Protein AF-A0A9Q1DW73-F1 (afdb_monomer)

pLDDT: mean 83.06, std 19.75, range [24.89, 97.88]

Structure (mmCIF, N/CA/C/O backbone):
data_AF-A0A9Q1DW73-F1
#
_entry.id   AF-A0A9Q1DW73-F1
#
loop_
_atom_site.group_PDB
_atom_site.id
_atom_site.type_symbol
_atom_site.label_atom_id
_atom_site.label_alt_id
_atom_site.label_comp_id
_atom_site.label_asym_id
_atom_site.label_entity_id
_atom_site.label_seq_id
_atom_site.pdbx_PDB_ins_code
_atom_site.Cartn_x
_atom_site.Cartn_y
_atom_site.Cartn_z
_atom_site.occupancy
_atom_site.B_iso_or_equiv
_atom_site.auth_seq_id
_atom_site.auth_comp_id
_atom_site.auth_asym_id
_atom_site.auth_atom_id
_atom_site.pdbx_PDB_model_num
ATOM 1 N N . MET A 1 1 ? -43.638 -14.373 17.052 1.00 28.94 1 MET A N 1
ATOM 2 C CA . MET A 1 1 ? -42.171 -14.518 17.039 1.00 28.94 1 MET A CA 1
ATOM 3 C C . MET A 1 1 ? -41.721 -14.083 15.664 1.00 28.94 1 MET A C 1
ATOM 5 O O . MET A 1 1 ? -42.054 -14.756 14.705 1.00 28.94 1 MET A O 1
ATOM 9 N N . VAL A 1 2 ? -41.139 -12.892 15.562 1.00 24.89 2 VAL A N 1
ATOM 10 C CA . VAL A 1 2 ? -40.553 -12.382 14.318 1.00 24.89 2 VAL A CA 1
ATOM 11 C C . VAL A 1 2 ? -39.052 -12.530 14.516 1.00 24.89 2 VAL A C 1
ATOM 13 O O . VAL A 1 2 ? -38.501 -11.904 15.424 1.00 24.89 2 VAL A O 1
ATOM 16 N N . GLU A 1 3 ? -38.433 -13.436 13.763 1.00 26.84 3 GLU A N 1
ATOM 17 C CA . GLU A 1 3 ? -36.979 -13.561 13.689 1.00 26.84 3 GLU A CA 1
ATOM 18 C C . GLU A 1 3 ? -36.400 -12.224 13.221 1.00 26.84 3 GLU A C 1
ATOM 20 O O . GLU A 1 3 ? -36.803 -11.670 12.199 1.00 26.84 3 GLU A O 1
ATOM 25 N N . LYS A 1 4 ? -35.502 -11.659 14.030 1.00 34.47 4 LYS A N 1
ATOM 26 C CA . LYS A 1 4 ? -34.723 -10.480 13.665 1.00 34.47 4 LYS A CA 1
ATOM 27 C C . LYS A 1 4 ? -33.561 -10.953 12.789 1.00 34.47 4 LYS A C 1
ATOM 29 O O . LYS A 1 4 ? -32.616 -11.534 13.312 1.00 34.47 4 LYS A O 1
ATOM 34 N N . GLU A 1 5 ? -33.645 -10.692 11.490 1.00 39.88 5 GLU A N 1
ATOM 35 C CA . GLU A 1 5 ? -32.512 -10.737 10.553 1.00 39.88 5 GLU A CA 1
ATOM 36 C C . GLU A 1 5 ? -31.318 -9.933 11.122 1.00 39.88 5 GLU A C 1
ATOM 38 O O . GLU A 1 5 ? -31.530 -8.852 11.694 1.00 39.88 5 GLU A O 1
ATOM 43 N N . PRO A 1 6 ? -30.065 -10.416 11.016 1.00 46.81 6 PRO A N 1
ATOM 44 C CA . PRO A 1 6 ? -28.912 -9.703 11.543 1.00 46.81 6 PRO A CA 1
ATOM 45 C C . PRO A 1 6 ? -28.571 -8.534 10.613 1.00 46.81 6 PRO A C 1
ATOM 47 O O . PRO A 1 6 ? -28.039 -8.703 9.521 1.00 46.81 6 PRO A O 1
ATOM 50 N N . TRP A 1 7 ? -28.886 -7.320 11.055 1.00 42.09 7 TRP A N 1
ATOM 51 C CA . TRP A 1 7 ? -28.516 -6.084 10.372 1.00 42.09 7 TRP A CA 1
ATOM 52 C C . TRP A 1 7 ? -26.985 -5.923 10.348 1.00 42.09 7 TRP A C 1
ATOM 54 O O . TRP A 1 7 ? -26.390 -5.470 11.324 1.00 42.09 7 TRP A O 1
ATOM 64 N N . THR A 1 8 ? -26.334 -6.285 9.241 1.00 53.88 8 THR A N 1
ATOM 65 C CA . THR A 1 8 ? -24.942 -5.901 8.953 1.00 53.88 8 THR A CA 1
ATOM 66 C C . THR A 1 8 ? -24.949 -4.683 8.035 1.00 53.88 8 THR A C 1
ATOM 68 O O . THR A 1 8 ? -25.443 -4.746 6.912 1.00 53.88 8 THR A O 1
ATOM 71 N N . ALA A 1 9 ? -24.398 -3.559 8.496 1.00 57.56 9 ALA A N 1
ATOM 72 C CA . ALA A 1 9 ? -24.168 -2.396 7.645 1.00 57.56 9 ALA A CA 1
ATOM 73 C C . ALA A 1 9 ? -22.846 -2.577 6.880 1.00 57.56 9 ALA A C 1
ATOM 75 O O . ALA A 1 9 ? -21.786 -2.655 7.496 1.00 57.56 9 ALA A O 1
ATOM 76 N N . ALA A 1 10 ? -22.899 -2.629 5.547 1.00 53.47 10 ALA A N 1
ATOM 77 C CA . ALA A 1 10 ? -21.711 -2.663 4.695 1.00 53.47 10 ALA A CA 1
ATOM 78 C C . ALA A 1 10 ? -21.410 -1.260 4.141 1.00 53.47 10 ALA A C 1
ATOM 80 O O . ALA A 1 10 ? -22.298 -0.605 3.592 1.00 53.47 10 ALA A O 1
ATOM 81 N N . LYS A 1 11 ? -20.158 -0.798 4.260 1.00 64.94 11 LYS A N 1
ATOM 82 C CA . LYS A 1 11 ? -19.667 0.413 3.584 1.00 64.94 11 LYS A CA 1
ATOM 83 C C . LYS A 1 11 ? -18.416 0.093 2.777 1.00 64.94 11 LYS A C 1
ATOM 85 O O . LYS A 1 11 ? -17.494 -0.535 3.284 1.00 64.94 11 LYS A O 1
ATOM 90 N N . GLN A 1 12 ? -18.392 0.558 1.533 1.00 61.78 12 GLN A N 1
ATOM 91 C CA . GLN A 1 12 ? -17.218 0.491 0.672 1.00 61.78 12 GLN A CA 1
ATOM 92 C C . GLN A 1 12 ? -16.389 1.768 0.845 1.00 61.78 12 GLN A C 1
ATOM 94 O O . GLN A 1 12 ? -16.924 2.869 0.723 1.00 61.78 12 GLN A O 1
ATOM 99 N N . ILE A 1 13 ? -15.093 1.618 1.121 1.00 59.19 13 ILE A N 1
ATOM 100 C CA . ILE A 1 13 ? -14.136 2.727 1.216 1.00 59.19 13 ILE A CA 1
ATOM 101 C C . ILE A 1 13 ? -13.395 2.831 -0.120 1.00 59.19 13 ILE A C 1
ATOM 103 O O . ILE A 1 13 ? -12.907 1.831 -0.644 1.00 59.19 13 ILE A O 1
ATOM 107 N N . GLN A 1 14 ? -13.324 4.039 -0.678 1.00 52.91 14 GLN A N 1
ATOM 108 C CA . GLN A 1 14 ? -12.467 4.355 -1.821 1.00 52.91 14 GLN A CA 1
ATOM 10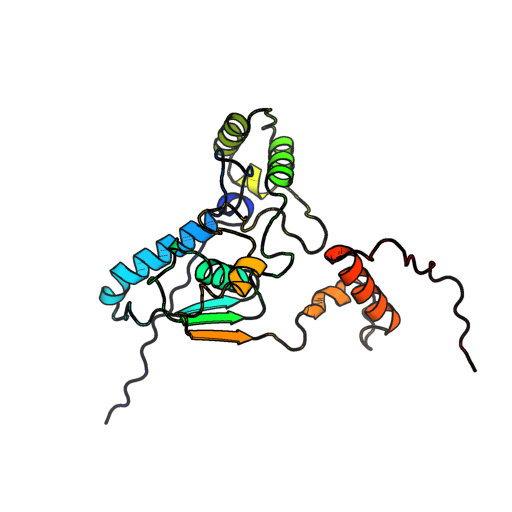9 C C . GLN A 1 14 ? -11.185 5.008 -1.293 1.00 52.91 14 GLN A C 1
ATOM 111 O O . GLN A 1 14 ? -11.270 5.951 -0.512 1.00 52.91 14 GLN A O 1
ATOM 116 N N . ALA A 1 15 ? -10.019 4.510 -1.705 1.00 56.12 15 ALA A N 1
ATOM 117 C CA . ALA A 1 15 ? -8.708 5.067 -1.359 1.00 56.12 15 ALA A CA 1
ATOM 118 C C . ALA A 1 15 ? -8.029 5.663 -2.604 1.00 56.12 15 ALA A C 1
ATOM 120 O O . ALA A 1 15 ? -8.346 5.259 -3.728 1.00 56.12 15 ALA A O 1
ATOM 121 N N . GLY A 1 16 ? -7.093 6.603 -2.415 1.00 52.53 16 GLY A N 1
ATOM 122 C CA . GLY A 1 16 ? -6.316 7.189 -3.512 1.00 52.53 16 GLY A CA 1
ATOM 123 C C . GLY A 1 16 ? -5.649 6.134 -4.411 1.00 52.53 16 GLY A C 1
ATOM 124 O O . GLY A 1 16 ? -5.005 5.202 -3.930 1.00 52.53 16 GLY A O 1
ATOM 125 N N . LEU A 1 17 ? -5.803 6.271 -5.734 1.00 62.41 17 LEU A N 1
ATOM 126 C CA . LEU A 1 17 ? -5.261 5.316 -6.709 1.00 62.41 17 LEU A CA 1
ATOM 127 C C . LEU A 1 17 ? -3.735 5.443 -6.859 1.00 62.41 17 LEU A C 1
ATOM 129 O O . LEU A 1 17 ? -3.207 6.556 -6.886 1.00 62.41 17 LEU A O 1
ATOM 133 N N . GLN A 1 18 ? -3.076 4.284 -7.022 1.00 69.38 18 GLN A N 1
ATOM 134 C CA . GLN A 1 18 ? -1.667 4.043 -7.396 1.00 69.38 18 GLN A CA 1
ATOM 135 C C . GLN A 1 18 ? -0.733 5.244 -7.166 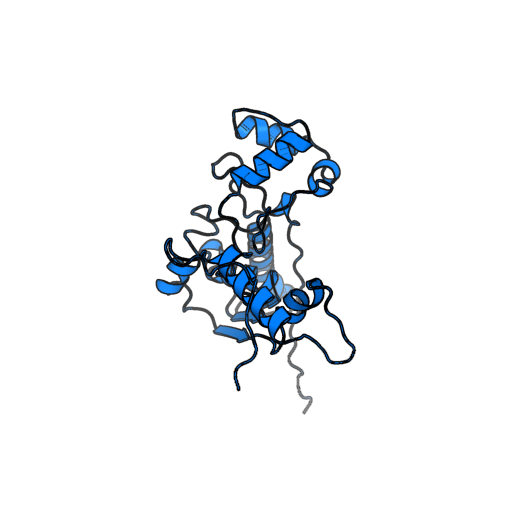1.00 69.38 18 GLN A C 1
ATOM 137 O O . GLN A 1 18 ? -0.223 5.422 -6.065 1.00 69.38 18 GLN A O 1
ATOM 142 N N . THR A 1 19 ? -0.531 6.103 -8.167 1.00 72.19 19 THR A N 1
ATOM 143 C CA . THR A 1 19 ? 0.419 7.221 -8.082 1.00 72.19 19 THR A CA 1
ATOM 144 C C . THR A 1 19 ? 0.061 8.243 -7.001 1.00 72.19 19 THR A C 1
ATOM 146 O O . THR A 1 19 ? 0.928 8.688 -6.265 1.00 72.19 19 THR A O 1
ATOM 149 N N . GLN A 1 20 ? -1.205 8.633 -6.862 1.00 78.31 20 GLN A N 1
ATOM 150 C CA . GLN A 1 20 ? -1.603 9.684 -5.912 1.00 78.31 20 GLN A CA 1
ATOM 151 C C . GLN A 1 20 ? -1.670 9.160 -4.478 1.00 78.31 20 GLN A C 1
ATOM 153 O O . GLN A 1 20 ? -1.324 9.877 -3.544 1.00 78.31 20 GLN A O 1
ATOM 158 N N . GLY A 1 21 ? -2.089 7.903 -4.314 1.00 85.81 21 GLY A N 1
ATOM 159 C CA . GLY A 1 21 ? -2.182 7.260 -3.006 1.00 85.81 21 GLY A CA 1
ATOM 160 C C . GLY A 1 21 ? -0.836 6.798 -2.450 1.00 85.81 21 GLY A C 1
ATOM 161 O O . GLY A 1 21 ? -0.701 6.647 -1.240 1.00 85.81 21 GLY A O 1
ATOM 162 N N . PHE A 1 22 ? 0.164 6.559 -3.303 1.00 94.06 22 PHE A N 1
ATOM 163 C CA . PHE A 1 22 ? 1.355 5.810 -2.891 1.00 94.06 22 PHE A CA 1
ATOM 164 C C . PHE A 1 22 ? 2.687 6.354 -3.419 1.00 94.06 22 PHE A C 1
ATOM 166 O O . PHE A 1 22 ? 3.715 5.692 -3.280 1.00 94.06 22 PHE A O 1
ATOM 173 N N . LEU A 1 23 ? 2.717 7.553 -4.008 1.00 95.50 23 LEU A N 1
ATOM 174 C CA . LEU A 1 23 ? 3.987 8.195 -4.353 1.00 95.50 23 LEU A CA 1
ATOM 175 C C . LEU A 1 23 ? 4.831 8.417 -3.099 1.00 95.50 23 LEU A C 1
ATOM 177 O O . LEU A 1 23 ? 4.376 9.021 -2.130 1.00 95.50 23 LEU A O 1
ATOM 181 N N . SER A 1 24 ? 6.082 7.969 -3.152 1.00 97.31 24 SER A N 1
ATOM 182 C CA . SER A 1 24 ? 7.044 8.155 -2.074 1.00 97.31 24 SER A CA 1
ATOM 183 C C . SER A 1 24 ? 8.429 8.471 -2.624 1.00 97.31 24 SER A C 1
ATOM 185 O O . SER A 1 24 ? 8.848 7.948 -3.661 1.00 97.31 24 SER A O 1
ATOM 187 N N . THR A 1 25 ? 9.145 9.346 -1.932 1.00 97.38 25 THR A N 1
ATOM 188 C CA . THR A 1 25 ? 10.554 9.664 -2.184 1.00 97.38 25 THR A CA 1
ATOM 189 C C . THR A 1 25 ? 11.495 8.850 -1.297 1.00 97.38 25 THR A C 1
ATOM 191 O O . THR A 1 25 ? 12.706 8.957 -1.459 1.00 97.38 25 THR A O 1
ATOM 194 N N . GLY A 1 26 ? 10.970 8.014 -0.392 1.00 95.94 26 GLY A N 1
ATOM 195 C CA . GLY A 1 26 ? 11.776 7.285 0.596 1.00 95.94 26 GLY A CA 1
ATOM 196 C C . GLY A 1 26 ? 12.399 8.187 1.670 1.00 95.94 26 GLY A C 1
ATOM 197 O O . GLY A 1 26 ? 13.288 7.755 2.395 1.00 95.94 26 GLY A O 1
ATOM 198 N N . ASP A 1 27 ? 11.950 9.440 1.760 1.00 96.81 27 ASP A N 1
ATOM 199 C CA . ASP A 1 27 ? 12.384 10.433 2.739 1.00 96.81 27 ASP A CA 1
ATOM 200 C C . ASP A 1 27 ? 11.187 11.281 3.217 1.00 96.81 27 ASP A C 1
ATOM 202 O O . ASP A 1 27 ? 10.022 10.962 2.970 1.00 96.81 27 ASP A O 1
ATOM 206 N N . GLN A 1 28 ? 11.460 12.377 3.929 1.00 96.44 28 GLN A N 1
ATOM 207 C CA . GLN A 1 28 ? 10.417 13.231 4.505 1.00 96.44 28 GLN A CA 1
ATOM 208 C C . GLN A 1 28 ? 9.668 14.097 3.475 1.00 96.44 28 GLN A C 1
ATOM 210 O O . GLN A 1 28 ? 8.627 14.659 3.816 1.00 96.44 28 GLN A O 1
ATOM 215 N N . SER A 1 29 ? 10.150 14.215 2.233 1.00 96.94 29 SER A N 1
ATOM 216 C CA . SER A 1 29 ? 9.526 15.060 1.203 1.00 96.94 29 SER A CA 1
ATOM 217 C C . SER A 1 29 ? 8.169 14.506 0.754 1.00 96.94 29 SER A C 1
ATOM 219 O O . SER A 1 29 ? 7.199 15.255 0.589 1.00 96.94 29 SER A O 1
ATOM 221 N N . ALA A 1 30 ? 8.090 13.183 0.599 1.00 96.75 30 ALA A N 1
ATOM 222 C CA . ALA A 1 30 ? 6.866 12.419 0.402 1.00 96.75 30 ALA A CA 1
ATOM 223 C C . ALA A 1 30 ? 7.045 11.015 0.999 1.00 96.75 30 ALA A C 1
ATOM 225 O O . ALA A 1 30 ? 7.650 10.144 0.380 1.00 96.75 30 ALA A O 1
ATOM 226 N N . LYS A 1 31 ? 6.501 10.787 2.200 1.00 96.81 31 LYS A N 1
ATOM 227 C CA . LYS A 1 31 ? 6.639 9.502 2.906 1.00 96.81 31 LYS A CA 1
ATOM 228 C C . LYS A 1 31 ? 5.945 8.339 2.188 1.00 96.81 31 LYS A C 1
ATOM 230 O O . LYS A 1 31 ? 6.472 7.233 2.188 1.00 96.81 31 LYS A O 1
ATOM 235 N N . GLY A 1 32 ? 4.823 8.595 1.513 1.00 95.88 32 GLY A N 1
ATOM 236 C CA . GLY A 1 32 ? 3.974 7.568 0.902 1.00 95.88 32 GLY A CA 1
ATOM 237 C C . GLY A 1 32 ? 2.763 7.214 1.758 1.00 95.88 32 GLY A C 1
ATOM 238 O O . GLY A 1 32 ? 2.362 7.989 2.623 1.00 95.88 32 GLY A O 1
ATOM 239 N N . ASN A 1 33 ? 2.168 6.050 1.482 1.00 96.62 33 ASN A N 1
ATOM 240 C CA . ASN A 1 33 ? 1.060 5.460 2.247 1.00 96.62 33 ASN A CA 1
ATOM 241 C C . ASN A 1 33 ? -0.212 6.319 2.393 1.00 96.62 33 ASN A C 1
ATOM 243 O O . ASN A 1 33 ? -1.072 5.995 3.211 1.00 96.62 33 ASN A O 1
ATOM 247 N N . TYR A 1 34 ? -0.405 7.358 1.575 1.00 95.50 34 TYR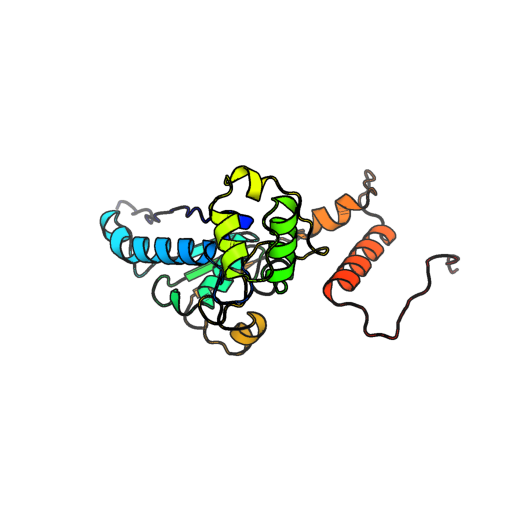 A N 1
ATOM 248 C CA . TYR A 1 34 ? -1.603 8.208 1.611 1.00 95.50 34 TYR A CA 1
ATOM 249 C C . TYR A 1 34 ? -2.897 7.400 1.432 1.00 95.50 34 TYR A C 1
ATOM 251 O O . TYR A 1 34 ? -3.863 7.627 2.148 1.00 95.50 34 TYR A O 1
ATOM 259 N N . GLY A 1 35 ? -2.893 6.384 0.564 1.00 92.69 35 GLY A N 1
ATOM 260 C CA . GLY A 1 35 ? -4.038 5.490 0.384 1.00 92.69 35 GLY A CA 1
ATOM 261 C C . GLY A 1 35 ? -4.349 4.619 1.610 1.00 92.69 35 GLY A C 1
ATOM 262 O O . GLY A 1 35 ? -5.511 4.293 1.836 1.00 92.69 35 GLY A O 1
ATOM 263 N N . LEU A 1 36 ? -3.348 4.262 2.425 1.00 95.06 36 LEU A N 1
ATOM 264 C CA . LEU A 1 36 ? -3.580 3.586 3.711 1.00 95.06 36 LEU A CA 1
ATOM 265 C C . LEU A 1 36 ? -4.087 4.574 4.763 1.00 95.06 36 LEU A C 1
ATOM 267 O O . LEU A 1 36 ? -5.013 4.254 5.502 1.00 95.06 36 LEU A O 1
ATOM 271 N N . LEU A 1 37 ? -3.537 5.789 4.793 1.00 96.12 37 LEU A N 1
ATOM 272 C CA . LEU A 1 37 ? -4.008 6.861 5.671 1.00 96.12 37 LEU A CA 1
ATOM 273 C C . LEU A 1 37 ? -5.472 7.229 5.389 1.00 96.12 37 LEU A C 1
ATOM 275 O O . LEU A 1 37 ? -6.233 7.426 6.333 1.00 96.12 37 LEU A O 1
ATOM 279 N N . ASP A 1 38 ? -5.895 7.233 4.123 1.00 95.62 38 ASP A N 1
ATOM 280 C CA . ASP A 1 38 ? -7.301 7.406 3.739 1.00 95.62 38 ASP A CA 1
ATOM 281 C C . ASP A 1 38 ? -8.185 6.302 4.344 1.00 95.62 38 ASP A C 1
ATOM 283 O O . ASP A 1 38 ? -9.257 6.581 4.887 1.00 95.62 38 ASP A O 1
ATOM 287 N N . GLN A 1 39 ? -7.734 5.043 4.291 1.00 94.88 39 GLN A N 1
ATOM 288 C CA . GLN A 1 39 ? -8.458 3.909 4.877 1.00 94.88 39 GLN A CA 1
ATOM 289 C C . GLN A 1 39 ? -8.532 4.020 6.403 1.00 94.88 39 GLN A C 1
ATOM 291 O O . GLN A 1 39 ? -9.609 3.847 6.971 1.00 94.88 39 GLN A O 1
ATOM 296 N N . ILE A 1 40 ? -7.427 4.375 7.063 1.00 96.06 40 ILE A N 1
ATOM 297 C CA . ILE A 1 40 ? -7.378 4.621 8.510 1.00 96.06 40 ILE A CA 1
ATOM 298 C C . ILE A 1 40 ? -8.342 5.748 8.887 1.00 96.06 40 ILE A C 1
ATOM 300 O O . ILE A 1 40 ? -9.130 5.604 9.819 1.00 96.06 40 ILE A O 1
ATOM 304 N N . GLN A 1 41 ? -8.344 6.856 8.145 1.00 96.56 41 GLN A N 1
ATOM 305 C CA . GLN A 1 41 ? -9.236 7.980 8.414 1.00 96.56 41 GLN A CA 1
ATOM 306 C C . GLN A 1 41 ? -10.709 7.603 8.217 1.00 96.56 41 GLN A C 1
ATOM 308 O O . GLN A 1 41 ? -11.566 8.007 9.006 1.00 96.56 41 GLN A O 1
ATOM 313 N N . ALA A 1 42 ? -11.018 6.798 7.200 1.00 94.75 42 ALA A N 1
ATOM 314 C CA . ALA A 1 42 ? -12.359 6.266 7.000 1.00 94.75 42 ALA A CA 1
ATOM 315 C C . ALA A 1 42 ? -12.783 5.328 8.144 1.00 94.75 42 ALA A C 1
ATOM 317 O O . ALA A 1 42 ? -13.934 5.381 8.578 1.00 94.75 42 ALA A O 1
ATOM 318 N N . LEU A 1 43 ? -11.863 4.516 8.674 1.00 95.81 43 LEU A N 1
ATOM 319 C CA . LEU A 1 43 ? -12.106 3.665 9.839 1.00 95.81 43 LEU A CA 1
ATOM 320 C C . LEU A 1 43 ? -12.325 4.479 11.118 1.00 95.81 43 LEU A C 1
ATOM 322 O O . LEU A 1 43 ? -13.251 4.175 11.864 1.00 95.81 43 LEU A O 1
ATOM 326 N N . ARG A 1 44 ? -11.560 5.558 11.338 1.00 96.62 44 ARG A N 1
ATOM 327 C CA . ARG A 1 44 ? -11.806 6.511 12.437 1.00 96.62 44 ARG A CA 1
ATOM 328 C C . ARG A 1 44 ? -13.199 7.118 12.333 1.00 96.62 44 ARG A C 1
ATOM 330 O O . ARG A 1 44 ? -13.973 7.063 13.284 1.00 96.62 44 ARG A O 1
ATOM 337 N N . TRP A 1 45 ? -13.558 7.606 11.145 1.00 96.62 45 TRP A N 1
ATOM 338 C CA . TRP A 1 45 ? -14.887 8.161 10.906 1.00 96.62 45 TRP A CA 1
ATOM 339 C C . TRP A 1 45 ? -15.985 7.119 11.157 1.00 96.62 45 TRP A C 1
ATOM 341 O O . TRP A 1 45 ? -16.997 7.434 11.779 1.00 96.62 45 TRP A O 1
ATOM 351 N N . LEU A 1 46 ? -15.796 5.873 10.712 1.00 94.75 46 LEU A N 1
ATOM 352 C CA . LEU A 1 46 ? -16.726 4.777 10.985 1.00 94.75 46 LEU A CA 1
ATOM 353 C C . LEU A 1 46 ? -16.869 4.527 12.485 1.00 94.75 46 LEU A C 1
ATOM 355 O O . LEU A 1 46 ? -17.993 4.492 12.973 1.00 94.75 46 LEU A O 1
ATOM 359 N N . ASN A 1 47 ? -15.761 4.402 13.209 1.00 92.44 47 ASN A N 1
ATOM 360 C CA . ASN A 1 47 ? -15.757 4.171 14.649 1.00 92.44 47 ASN A CA 1
ATOM 361 C C . ASN A 1 47 ? -16.526 5.275 15.405 1.00 92.44 47 ASN A C 1
ATOM 363 O O . ASN A 1 47 ? -17.361 4.982 16.255 1.00 92.44 47 ASN A O 1
ATOM 367 N N . GLU A 1 48 ? -16.350 6.536 15.010 1.00 96.19 48 GLU A N 1
ATOM 368 C CA . GLU A 1 48 ? -17.020 7.686 15.630 1.00 96.19 48 GLU A CA 1
ATOM 369 C C . GLU A 1 48 ? -18.499 7.837 15.230 1.00 96.19 48 GLU A C 1
ATOM 371 O O . GLU A 1 48 ? -19.312 8.343 16.006 1.00 96.19 48 GLU A O 1
ATOM 376 N N . ASN A 1 49 ? -18.875 7.435 14.009 1.00 95.69 49 ASN A N 1
ATOM 377 C CA . ASN A 1 49 ? -20.162 7.825 13.423 1.00 95.69 49 ASN A CA 1
ATOM 378 C C . ASN A 1 49 ? -21.127 6.666 13.181 1.00 95.69 49 ASN A C 1
ATOM 380 O O . ASN A 1 49 ? -22.327 6.921 13.058 1.00 95.69 49 ASN A O 1
ATOM 384 N N . ILE A 1 50 ? -20.667 5.413 13.106 1.00 94.31 50 ILE A N 1
ATOM 385 C CA . ILE A 1 50 ? -21.516 4.295 12.666 1.00 94.31 50 ILE A CA 1
ATOM 386 C C . ILE A 1 50 ? -22.700 4.032 13.609 1.00 94.31 50 ILE A C 1
ATOM 388 O O . ILE A 1 50 ? -23.755 3.596 13.144 1.00 94.31 50 ILE A O 1
ATOM 392 N N . GLY A 1 51 ? -22.581 4.403 14.889 1.00 93.06 51 GLY A N 1
ATOM 393 C CA . GLY A 1 51 ? -23.678 4.351 15.861 1.00 93.06 51 GLY A CA 1
ATOM 394 C C . GLY A 1 51 ? -24.921 5.138 15.426 1.00 93.06 51 GLY A C 1
ATOM 395 O O . GLY A 1 51 ? -26.044 4.677 15.619 1.00 93.06 51 GLY A O 1
ATOM 396 N N . HIS A 1 52 ? -24.745 6.267 14.731 1.00 94.56 52 HIS A N 1
ATOM 397 C CA . HIS A 1 52 ? -25.856 7.069 14.195 1.00 94.56 52 HIS A CA 1
ATOM 398 C C . HIS A 1 52 ? -26.626 6.359 13.073 1.00 94.56 52 HIS A C 1
ATOM 400 O O . HIS A 1 52 ? -27.764 6.715 12.777 1.00 94.56 52 HIS A O 1
ATOM 406 N N . PHE A 1 53 ? -26.013 5.351 12.452 1.00 92.62 53 PHE A N 1
ATOM 407 C CA . PHE A 1 53 ? -26.603 4.531 11.394 1.00 92.62 53 PHE A CA 1
ATOM 408 C C . PHE A 1 53 ? -27.085 3.170 11.921 1.00 92.62 53 PHE A C 1
ATOM 410 O O . PHE A 1 53 ? -27.432 2.298 11.127 1.00 92.62 53 PHE A O 1
ATOM 417 N N . GLY A 1 54 ? -27.093 2.972 13.245 1.00 92.81 54 GLY A N 1
ATOM 418 C CA . GLY A 1 54 ? -27.490 1.718 13.886 1.00 92.81 54 GLY A CA 1
ATOM 419 C C . GLY A 1 54 ? -26.436 0.609 13.827 1.00 92.81 54 GLY A C 1
ATOM 420 O O . GLY A 1 54 ? -26.759 -0.539 14.127 1.00 92.81 54 GLY A O 1
ATOM 421 N N . GLY A 1 55 ? -25.199 0.922 13.431 1.00 92.94 55 GLY A N 1
ATOM 422 C CA . GLY A 1 55 ? -24.083 -0.015 13.535 1.00 92.94 55 GLY A CA 1
ATOM 423 C C . GLY A 1 55 ? -23.387 0.061 14.891 1.00 92.94 55 GLY A C 1
ATOM 424 O O . GLY A 1 55 ? -23.661 0.935 15.709 1.00 92.94 55 GLY A O 1
ATOM 425 N N . ASP A 1 56 ? -22.472 -0.874 15.113 1.00 94.06 56 ASP A N 1
ATOM 426 C CA . ASP A 1 56 ? -21.783 -1.057 16.384 1.00 94.06 56 ASP A CA 1
ATOM 427 C C . ASP A 1 56 ? -20.271 -0.837 16.194 1.00 94.06 56 ASP A C 1
ATOM 429 O O . ASP A 1 56 ? -19.642 -1.624 15.475 1.00 94.06 56 ASP A O 1
ATOM 433 N N . PRO A 1 57 ? -19.682 0.223 16.781 1.00 93.88 57 PRO A N 1
ATOM 434 C CA . PRO A 1 57 ? -18.262 0.530 16.613 1.00 93.88 57 PRO A CA 1
ATOM 435 C C . PRO A 1 57 ? -17.332 -0.516 17.251 1.00 93.88 57 PRO A C 1
ATOM 437 O O . PRO A 1 57 ? -16.170 -0.618 16.858 1.00 93.88 57 PRO A O 1
ATOM 440 N N . GLU A 1 58 ? -17.838 -1.343 18.172 1.00 94.88 58 GLU A N 1
ATOM 441 C CA . GLU A 1 58 ? -17.091 -2.448 18.793 1.00 94.88 58 GLU A CA 1
ATOM 442 C C . GLU A 1 58 ? -17.162 -3.748 17.971 1.00 94.88 58 GLU A C 1
ATOM 444 O O . GLU A 1 58 ? -16.591 -4.775 18.351 1.00 94.88 58 GLU A O 1
ATOM 449 N N . ARG A 1 59 ? -17.877 -3.742 16.835 1.0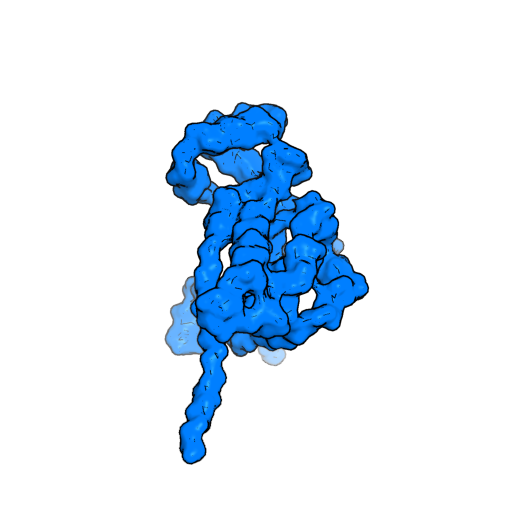0 94.94 59 ARG A N 1
ATOM 450 C CA . ARG A 1 59 ? -18.013 -4.901 15.937 1.00 94.94 59 ARG A CA 1
ATOM 451 C C . ARG A 1 59 ? -17.753 -4.554 14.471 1.00 94.94 59 ARG A C 1
ATOM 453 O O . ARG A 1 59 ? -18.388 -5.110 13.572 1.00 94.94 59 ARG A O 1
ATOM 460 N N . ILE A 1 60 ? -16.785 -3.684 14.217 1.00 95.44 60 ILE A N 1
ATOM 461 C CA . ILE A 1 60 ? -16.299 -3.370 12.875 1.00 95.44 60 ILE A CA 1
ATOM 462 C C . ILE A 1 60 ? -15.429 -4.528 12.362 1.00 95.44 60 ILE A C 1
ATOM 464 O O . ILE A 1 60 ? -14.487 -4.981 13.014 1.00 95.44 60 ILE A O 1
ATOM 468 N N . THR A 1 61 ? -15.767 -5.010 11.163 1.00 96.19 61 THR A N 1
ATOM 469 C CA . THR A 1 61 ? -14.993 -6.008 10.414 1.00 96.19 61 THR A CA 1
ATOM 470 C C . THR A 1 61 ? -14.520 -5.389 9.109 1.00 96.19 61 THR A C 1
ATOM 472 O O . THR A 1 61 ? -15.346 -4.909 8.332 1.00 96.19 61 THR A O 1
ATOM 475 N N . ILE A 1 62 ? -13.213 -5.410 8.856 1.00 96.44 62 ILE A N 1
ATOM 476 C CA . ILE A 1 62 ? -12.654 -5.015 7.560 1.00 96.44 62 ILE A CA 1
ATOM 477 C C . ILE A 1 62 ? -12.493 -6.239 6.667 1.00 96.44 62 ILE A C 1
ATOM 479 O O . ILE A 1 62 ? -12.190 -7.332 7.141 1.00 96.44 62 ILE A O 1
ATOM 483 N N . PHE A 1 63 ? -12.700 -6.080 5.365 1.00 96.50 63 PHE A N 1
ATOM 484 C CA . PHE A 1 63 ? -12.483 -7.164 4.418 1.00 96.50 63 PHE A CA 1
ATOM 485 C C . PHE A 1 63 ? -12.022 -6.643 3.065 1.00 96.50 63 PHE A C 1
ATOM 487 O O . PHE A 1 63 ? -12.363 -5.530 2.664 1.00 96.50 63 PHE A O 1
ATOM 494 N N . GLY A 1 64 ? -11.244 -7.458 2.360 1.00 93.56 64 GLY A N 1
ATOM 495 C CA . GLY A 1 64 ? -10.719 -7.106 1.052 1.00 93.56 64 GLY A CA 1
ATOM 496 C C . GLY A 1 64 ? -10.232 -8.322 0.281 1.00 93.56 64 GLY A C 1
ATOM 497 O O . GLY A 1 64 ? -9.931 -9.364 0.864 1.00 93.56 64 GLY A O 1
ATOM 498 N N . SER A 1 65 ? -10.138 -8.162 -1.041 1.00 94.06 65 SER A N 1
ATOM 499 C CA . SER A 1 65 ? -9.610 -9.178 -1.950 1.00 94.06 65 SER A CA 1
ATOM 500 C C . SER A 1 65 ? -8.410 -8.662 -2.749 1.00 94.06 65 SER A C 1
ATOM 502 O O . SER A 1 65 ? -8.348 -7.470 -3.066 1.00 94.06 65 SER A O 1
ATOM 504 N N . GLY A 1 66 ? -7.434 -9.529 -3.041 1.00 92.88 66 GLY A N 1
ATOM 505 C CA . GLY A 1 66 ? -6.229 -9.180 -3.801 1.00 92.88 66 GLY A CA 1
ATOM 506 C C . GLY A 1 66 ? -5.430 -8.065 -3.123 1.00 92.88 66 GLY A C 1
ATOM 507 O O . GLY A 1 66 ? -5.075 -8.173 -1.951 1.00 92.88 66 GLY A O 1
ATOM 508 N N . ALA A 1 67 ? -5.212 -6.944 -3.818 1.00 90.69 67 ALA A N 1
ATOM 509 C CA . ALA A 1 67 ? -4.565 -5.763 -3.234 1.00 90.69 67 ALA A CA 1
ATOM 510 C C . ALA A 1 67 ? -5.330 -5.193 -2.021 1.00 90.69 67 ALA A C 1
ATOM 512 O O . ALA A 1 67 ? -4.719 -4.657 -1.097 1.00 90.69 67 ALA A O 1
ATOM 513 N N . GLY A 1 68 ? -6.659 -5.347 -1.977 1.00 92.12 68 GLY A N 1
ATOM 514 C CA . GLY A 1 68 ? -7.460 -4.989 -0.806 1.00 92.12 68 GLY A CA 1
ATOM 515 C C . GLY A 1 68 ? -7.183 -5.901 0.390 1.00 92.12 68 GLY A C 1
ATOM 516 O O . GLY A 1 68 ? -7.139 -5.425 1.518 1.00 92.12 68 GLY A O 1
ATOM 517 N N . ALA A 1 69 ? -6.926 -7.192 0.156 1.00 95.25 69 ALA A N 1
ATOM 518 C CA . ALA A 1 69 ? -6.496 -8.117 1.204 1.00 95.25 69 ALA A CA 1
ATOM 519 C C . ALA A 1 69 ? -5.088 -7.766 1.715 1.00 95.25 69 ALA A C 1
ATOM 521 O O . ALA A 1 69 ? -4.842 -7.810 2.921 1.00 95.25 69 ALA A O 1
ATOM 522 N N . SER A 1 70 ? -4.178 -7.346 0.829 1.00 95.00 70 SER A N 1
ATOM 523 C CA . SER A 1 70 ? -2.874 -6.800 1.230 1.00 95.00 70 SER A CA 1
ATOM 524 C C . SER A 1 70 ? -3.030 -5.553 2.105 1.00 95.00 70 SER A C 1
ATOM 526 O O . SER A 1 70 ? -2.386 -5.468 3.145 1.00 95.00 70 SER A O 1
ATOM 528 N N . CYS A 1 71 ? -3.936 -4.633 1.749 1.00 95.62 71 CYS A N 1
ATOM 529 C CA . CYS A 1 71 ? -4.252 -3.468 2.583 1.00 95.62 71 CYS A CA 1
ATOM 530 C C . CYS A 1 71 ? -4.806 -3.880 3.953 1.00 95.62 71 CYS A C 1
ATOM 532 O O . CYS A 1 71 ? -4.341 -3.364 4.959 1.00 95.62 71 CYS A O 1
ATOM 534 N N . VAL A 1 72 ? -5.735 -4.844 4.015 1.00 95.88 72 VAL A N 1
ATOM 535 C CA . VAL A 1 72 ? -6.258 -5.381 5.286 1.00 95.88 72 VAL A CA 1
ATOM 536 C C . VAL A 1 72 ? -5.123 -5.886 6.181 1.00 95.88 72 VAL A C 1
ATOM 538 O O . VAL A 1 72 ? -5.069 -5.520 7.351 1.00 95.88 72 VAL A O 1
ATOM 541 N N . ASN A 1 73 ? -4.183 -6.664 5.633 1.00 95.06 73 ASN A N 1
ATOM 542 C CA . ASN A 1 73 ? -3.019 -7.137 6.389 1.00 95.06 73 ASN A CA 1
ATOM 543 C C . ASN A 1 73 ? -2.108 -5.984 6.847 1.00 95.06 73 ASN A C 1
ATOM 545 O O . ASN A 1 73 ? -1.632 -5.999 7.974 1.00 95.06 73 ASN A O 1
ATOM 549 N N . LEU A 1 74 ? -1.880 -4.969 6.011 1.00 95.56 74 LEU A N 1
ATOM 550 C CA . LEU A 1 74 ? -1.068 -3.807 6.390 1.00 95.56 74 LEU A CA 1
ATOM 551 C C . LEU A 1 74 ? -1.743 -2.945 7.465 1.00 95.56 74 LEU A C 1
ATOM 553 O O . LEU A 1 74 ? -1.066 -2.447 8.355 1.00 95.56 74 LEU A O 1
ATOM 557 N N . LEU A 1 75 ? -3.071 -2.803 7.423 1.00 95.75 75 LEU A N 1
ATOM 558 C CA . LEU A 1 75 ? -3.834 -2.118 8.468 1.00 95.75 75 LEU A CA 1
ATOM 559 C C . LEU A 1 75 ? -3.746 -2.866 9.797 1.00 95.75 75 LEU A C 1
ATOM 561 O O . LEU A 1 75 ? -3.558 -2.232 10.827 1.00 95.75 75 LEU A O 1
ATOM 565 N N . ILE A 1 76 ? -3.828 -4.199 9.769 1.00 94.69 76 ILE A N 1
ATOM 566 C CA . ILE A 1 76 ? -3.621 -5.048 10.949 1.00 94.69 76 ILE A CA 1
ATOM 567 C C . ILE A 1 76 ? -2.243 -4.796 11.590 1.00 94.69 76 ILE A C 1
ATOM 569 O O . ILE A 1 76 ? -2.141 -4.758 12.813 1.00 94.69 76 ILE A O 1
ATOM 573 N N . LEU A 1 77 ? -1.200 -4.620 10.773 1.00 93.69 77 LEU A N 1
ATOM 574 C CA . LEU A 1 77 ? 0.180 -4.399 11.224 1.00 93.69 77 LEU A CA 1
ATOM 575 C C . LEU A 1 77 ? 0.487 -2.939 11.607 1.00 93.69 77 LEU A C 1
ATOM 577 O O . LEU A 1 77 ? 1.581 -2.647 12.085 1.00 93.69 77 LEU A O 1
ATOM 581 N N . SER A 1 78 ? -0.440 -2.010 11.368 1.00 94.31 78 SER A N 1
ATOM 582 C CA . SER A 1 78 ? -0.226 -0.585 11.603 1.00 94.31 78 SER A CA 1
ATOM 583 C C . SER A 1 78 ? -0.751 -0.164 12.971 1.00 94.31 78 SER A C 1
ATOM 585 O O . SER A 1 78 ? -1.951 -0.265 13.238 1.00 94.31 78 SER A O 1
ATOM 587 N N . HIS A 1 79 ? 0.115 0.434 13.790 1.00 92.75 79 HIS A N 1
ATOM 588 C CA . HIS A 1 79 ? -0.262 0.996 15.092 1.00 92.75 79 HIS A CA 1
ATOM 589 C C . HIS A 1 79 ? -1.348 2.088 14.981 1.00 92.75 79 HIS A C 1
ATOM 591 O O . HIS A 1 79 ? -2.141 2.304 15.894 1.00 92.75 79 HIS A O 1
ATOM 597 N N . HIS A 1 80 ? -1.453 2.757 13.825 1.00 94.56 80 HIS A N 1
ATOM 598 C CA . HIS A 1 80 ? -2.492 3.761 13.567 1.00 94.56 80 HIS A CA 1
ATOM 599 C C . HIS A 1 80 ? -3.906 3.180 13.477 1.00 94.56 80 HIS A C 1
ATOM 601 O O . HIS A 1 80 ? -4.873 3.940 13.580 1.00 94.56 80 HIS A O 1
ATOM 607 N N . SER A 1 81 ? -4.035 1.869 13.265 1.00 93.31 81 SER A N 1
ATOM 608 C CA . SER A 1 81 ? -5.323 1.191 13.110 1.00 93.31 81 SER A CA 1
ATOM 609 C C . SER A 1 81 ? -5.836 0.535 14.391 1.00 93.31 81 SER A C 1
ATOM 611 O O . SER A 1 81 ? -6.958 0.022 14.406 1.00 93.31 81 SER A O 1
ATOM 613 N N . GLU A 1 82 ? -5.042 0.554 15.463 1.00 91.88 82 GLU A N 1
ATOM 614 C CA . GLU A 1 82 ? -5.398 -0.071 16.733 1.00 91.88 82 GLU A CA 1
ATOM 615 C C . GLU A 1 82 ? -6.734 0.453 17.271 1.00 91.88 82 GLU A C 1
ATOM 617 O O . GLU A 1 82 ? -7.003 1.655 17.316 1.00 91.88 82 GLU A O 1
ATOM 622 N N . GLY A 1 83 ? -7.604 -0.481 17.660 1.00 92.38 83 GLY A N 1
ATOM 623 C CA . GLY A 1 83 ? -8.928 -0.179 18.204 1.00 92.38 83 GLY A CA 1
ATOM 624 C C . GLY A 1 83 ? -9.963 0.308 17.182 1.00 92.38 83 GLY A C 1
ATOM 625 O O . GLY A 1 83 ? -11.121 0.496 17.554 1.00 92.38 83 GLY A O 1
ATOM 626 N N . LEU A 1 84 ? -9.602 0.481 15.904 1.00 95.12 84 LEU A N 1
ATOM 627 C CA . LEU A 1 84 ? -10.546 0.953 14.882 1.00 95.12 84 LEU A CA 1
ATOM 628 C C . LEU A 1 84 ? -11.444 -0.158 14.322 1.00 95.12 84 LEU A C 1
ATOM 630 O O . LEU A 1 84 ? -12.543 0.123 13.843 1.00 95.12 84 LEU A O 1
ATOM 634 N N . PHE A 1 85 ? -10.995 -1.410 14.385 1.00 95.06 85 PHE A N 1
ATOM 635 C CA . PHE A 1 85 ? -11.754 -2.603 14.012 1.00 95.06 85 PHE A CA 1
ATOM 636 C C . PHE A 1 85 ? -11.341 -3.793 14.879 1.00 95.06 85 PHE A C 1
ATOM 638 O O . PHE A 1 85 ? -10.319 -3.750 15.556 1.00 95.06 85 PHE A O 1
ATOM 645 N N . GLN A 1 86 ? -12.148 -4.854 14.876 1.00 94.62 86 GLN A N 1
ATOM 646 C CA . GLN A 1 86 ? -11.923 -6.033 15.723 1.00 94.62 86 GLN A CA 1
ATOM 647 C C . GLN A 1 86 ? -11.696 -7.302 14.903 1.00 94.62 86 GLN A C 1
ATOM 649 O O . GLN A 1 86 ? -11.104 -8.261 15.393 1.00 94.62 86 GLN A O 1
ATOM 654 N N . ARG A 1 87 ? -12.175 -7.322 13.654 1.00 95.69 87 ARG A N 1
ATOM 655 C CA . ARG A 1 87 ? -12.086 -8.499 12.786 1.00 95.69 87 ARG A CA 1
ATOM 656 C C . ARG A 1 87 ? -11.623 -8.129 11.393 1.00 95.69 87 ARG A C 1
ATOM 658 O O . ARG A 1 87 ? -11.902 -7.031 10.908 1.00 95.69 87 ARG A O 1
ATOM 665 N N . ALA A 1 88 ? -10.972 -9.075 10.740 1.00 96.06 88 ALA A N 1
ATOM 666 C CA . ALA A 1 88 ? -10.432 -8.898 9.409 1.00 96.06 88 ALA A CA 1
ATOM 667 C C . ALA A 1 88 ? -10.670 -10.132 8.537 1.00 96.06 88 ALA A C 1
ATOM 669 O O . ALA A 1 88 ? -10.541 -11.269 8.990 1.00 96.06 88 ALA A O 1
ATOM 670 N N . ILE A 1 89 ? -10.989 -9.905 7.265 1.00 97.44 89 ILE A N 1
ATOM 671 C CA . ILE A 1 89 ? -11.104 -10.959 6.259 1.00 97.44 89 ILE A CA 1
ATOM 672 C C . ILE A 1 89 ? -10.196 -10.624 5.071 1.00 97.44 89 ILE A C 1
ATOM 674 O O . ILE A 1 89 ? -10.422 -9.640 4.365 1.00 97.44 89 ILE A O 1
ATOM 678 N N . ALA A 1 90 ? -9.178 -11.447 4.830 1.00 96.38 90 ALA A N 1
ATOM 679 C CA . ALA A 1 90 ? -8.225 -11.268 3.736 1.00 96.38 90 ALA A CA 1
ATOM 680 C C . ALA A 1 90 ? -8.386 -12.385 2.693 1.00 96.38 90 ALA A C 1
ATOM 682 O O . ALA A 1 90 ? -8.090 -13.552 2.949 1.00 96.38 90 ALA A O 1
ATOM 683 N N . GLN A 1 91 ? -8.871 -12.025 1.505 1.00 97.06 91 GLN A N 1
ATOM 684 C CA . GLN A 1 91 ? -9.199 -12.973 0.440 1.00 97.06 91 GLN A CA 1
ATOM 685 C C . GLN A 1 91 ? -8.166 -12.884 -0.689 1.00 97.06 91 GLN A C 1
ATOM 687 O O . GLN A 1 91 ? -8.116 -11.890 -1.412 1.00 97.06 91 GLN A O 1
ATOM 692 N N . SER A 1 92 ? -7.358 -13.922 -0.885 1.00 95.06 92 SER A N 1
ATOM 693 C CA . SER A 1 92 ? -6.448 -14.025 -2.035 1.00 95.06 92 SER A CA 1
ATOM 694 C C . SER A 1 92 ? -5.398 -12.907 -2.117 1.00 95.06 92 SER A C 1
ATOM 696 O O . SER A 1 92 ? -5.085 -12.400 -3.191 1.00 95.06 92 SER A O 1
ATOM 698 N N . GLY A 1 93 ? -4.855 -12.488 -0.974 1.00 93.69 93 GLY A N 1
ATOM 699 C CA . GLY A 1 93 ? -3.768 -11.512 -0.905 1.00 93.69 93 GLY A CA 1
ATOM 700 C C . GLY A 1 93 ? -3.205 -11.386 0.509 1.00 93.69 93 GLY A C 1
ATOM 701 O O . GLY A 1 93 ? -3.869 -11.743 1.483 1.00 93.69 93 GLY A O 1
ATOM 702 N N . SER A 1 94 ? -1.967 -10.906 0.619 1.00 94.69 94 SER A N 1
ATOM 703 C CA . SER A 1 94 ? -1.236 -10.810 1.888 1.00 94.69 94 SER A CA 1
ATOM 704 C C . SER A 1 94 ? -0.242 -9.651 1.866 1.00 94.69 94 SER A C 1
ATOM 706 O O . SER A 1 94 ? 0.208 -9.259 0.790 1.00 94.69 94 SER A O 1
ATOM 708 N N . ALA A 1 95 ? 0.150 -9.125 3.028 1.00 94.31 95 ALA A N 1
ATOM 709 C CA . ALA A 1 95 ? 1.165 -8.066 3.095 1.00 94.31 95 ALA A CA 1
ATOM 710 C C . ALA A 1 95 ? 2.566 -8.528 2.639 1.00 94.31 95 ALA A C 1
ATOM 712 O O . ALA A 1 95 ? 3.366 -7.690 2.246 1.00 94.31 95 ALA A O 1
ATOM 713 N N . ILE A 1 96 ? 2.824 -9.841 2.617 1.00 93.94 96 ILE A N 1
ATOM 714 C CA . ILE A 1 96 ? 4.110 -10.456 2.238 1.00 93.94 96 ILE A CA 1
ATOM 715 C C . ILE A 1 96 ? 4.184 -10.890 0.763 1.00 93.94 96 ILE A C 1
ATOM 717 O O . ILE A 1 96 ? 5.154 -11.508 0.333 1.00 93.94 96 ILE A O 1
ATOM 721 N N . SER A 1 97 ? 3.156 -10.611 -0.044 1.00 93.38 97 SER A N 1
ATOM 722 C CA . SER A 1 97 ? 3.236 -10.848 -1.491 1.00 93.38 97 SER A CA 1
ATOM 723 C C . SER A 1 97 ? 4.190 -9.838 -2.145 1.00 93.38 97 SER A C 1
ATOM 725 O O . SER A 1 97 ? 4.192 -8.665 -1.781 1.00 93.38 97 SER A O 1
ATOM 727 N N . SER A 1 98 ? 4.941 -10.254 -3.170 1.00 91.31 98 SER A N 1
ATOM 728 C CA . SER A 1 98 ? 5.954 -9.419 -3.852 1.00 91.31 98 SER A CA 1
ATOM 729 C C . SER A 1 98 ? 5.422 -8.100 -4.434 1.00 91.31 98 SER A C 1
ATOM 731 O O . SER A 1 98 ? 6.167 -7.143 -4.630 1.00 91.31 98 SER A O 1
ATOM 733 N N . TRP A 1 99 ? 4.122 -8.044 -4.724 1.00 91.62 99 TRP A N 1
ATOM 734 C CA . TRP A 1 99 ? 3.419 -6.876 -5.257 1.00 91.62 99 TRP A CA 1
ATOM 735 C C . TRP A 1 99 ? 2.710 -6.033 -4.186 1.00 91.62 99 TRP A C 1
ATOM 737 O O . TRP A 1 99 ? 2.024 -5.072 -4.533 1.00 91.62 99 TRP A O 1
ATOM 747 N N . SER A 1 100 ? 2.811 -6.394 -2.904 1.00 93.38 100 SER A N 1
ATOM 748 C CA . SER A 1 100 ? 2.097 -5.712 -1.816 1.00 93.38 100 SER A CA 1
ATOM 749 C C . SER A 1 100 ? 2.833 -4.488 -1.286 1.00 93.38 100 SER A C 1
ATOM 751 O O . SER A 1 100 ? 2.180 -3.518 -0.907 1.00 93.38 100 SER A O 1
ATOM 753 N N . VAL A 1 101 ? 4.167 -4.522 -1.282 1.00 95.25 101 VAL A N 1
ATOM 754 C CA . VAL A 1 101 ? 5.024 -3.429 -0.811 1.00 95.25 101 VAL A CA 1
ATOM 755 C C . VAL A 1 101 ? 6.015 -3.045 -1.904 1.00 95.25 101 VAL A C 1
ATOM 757 O O . VAL A 1 101 ? 6.583 -3.890 -2.594 1.00 95.25 101 VAL A O 1
ATOM 760 N N . ASN A 1 102 ? 6.227 -1.745 -2.073 1.00 95.38 102 ASN A N 1
ATOM 761 C CA . ASN A 1 102 ? 7.242 -1.193 -2.948 1.00 95.38 102 ASN A CA 1
ATOM 762 C C . ASN A 1 102 ? 8.507 -0.855 -2.152 1.00 95.38 102 ASN A C 1
ATOM 764 O O . ASN A 1 102 ? 8.557 0.136 -1.427 1.00 95.38 102 ASN A O 1
ATOM 768 N N . TYR A 1 103 ? 9.561 -1.638 -2.366 1.00 95.62 103 TYR A N 1
ATOM 769 C CA . TYR A 1 103 ? 10.872 -1.430 -1.744 1.00 95.62 103 TYR A CA 1
ATOM 770 C C . TYR A 1 103 ? 11.785 -0.464 -2.522 1.00 95.62 103 TYR A C 1
ATOM 772 O O . TYR A 1 103 ? 12.900 -0.176 -2.094 1.00 95.62 103 TYR A O 1
ATOM 780 N N . GLN A 1 104 ? 11.347 0.047 -3.678 1.00 96.31 104 GLN A N 1
ATOM 781 C CA . GLN A 1 104 ? 12.106 0.994 -4.507 1.00 96.31 104 GLN A CA 1
ATOM 782 C C . GLN A 1 104 ? 11.302 2.268 -4.848 1.00 96.31 104 GLN A C 1
ATOM 784 O O . GLN A 1 104 ? 11.258 2.666 -6.018 1.00 96.31 104 GLN A O 1
ATOM 789 N N . PRO A 1 105 ? 10.682 2.959 -3.871 1.00 96.19 105 PRO A N 1
ATOM 790 C CA . PRO A 1 105 ? 9.773 4.071 -4.155 1.00 96.19 105 PRO A CA 1
ATOM 791 C C . PRO A 1 105 ? 10.444 5.245 -4.872 1.00 96.19 105 PRO A C 1
ATOM 793 O O . PRO A 1 105 ? 9.935 5.723 -5.889 1.00 96.19 105 PRO A O 1
ATOM 796 N N . LEU A 1 106 ? 11.639 5.653 -4.427 1.00 96.62 106 LEU A N 1
ATOM 797 C CA . LEU A 1 106 ? 12.372 6.769 -5.032 1.00 96.62 106 LEU A CA 1
ATOM 798 C C . LEU A 1 106 ? 12.665 6.536 -6.523 1.00 96.62 106 LEU A C 1
ATOM 800 O O . LEU A 1 106 ? 12.534 7.456 -7.329 1.00 96.62 106 LEU A O 1
ATOM 804 N N . LYS A 1 107 ? 13.005 5.300 -6.910 1.00 96.81 107 LYS A N 1
ATOM 805 C CA . LYS A 1 107 ? 13.298 4.928 -8.303 1.00 96.81 107 LYS A CA 1
ATOM 806 C C . LYS A 1 107 ? 12.103 5.209 -9.215 1.00 96.81 107 LYS A C 1
ATOM 808 O O . LYS A 1 107 ? 12.264 5.848 -10.256 1.00 96.81 107 LYS A O 1
ATOM 813 N N . TYR A 1 108 ? 10.910 4.753 -8.835 1.00 96.19 108 TYR A N 1
ATOM 814 C CA . TYR A 1 108 ? 9.703 4.941 -9.645 1.00 96.19 108 TYR A CA 1
ATOM 815 C C . TYR A 1 108 ? 9.217 6.392 -9.623 1.00 96.19 108 TYR A C 1
ATOM 817 O O . TYR A 1 108 ? 8.842 6.924 -10.671 1.00 96.19 108 TYR A O 1
ATOM 825 N N . THR A 1 109 ? 9.347 7.080 -8.488 1.00 96.56 109 THR A N 1
ATOM 826 C CA . THR A 1 109 ? 9.075 8.519 -8.379 1.00 96.56 109 THR A CA 1
ATOM 827 C C . THR A 1 109 ? 9.987 9.347 -9.290 1.00 96.56 109 THR A C 1
ATOM 829 O O . THR A 1 109 ? 9.511 10.243 -9.984 1.00 96.56 109 THR A O 1
ATOM 832 N N . GLN A 1 110 ? 11.278 9.022 -9.391 1.00 96.94 110 GLN A N 1
ATOM 833 C CA . GLN A 1 110 ? 12.205 9.691 -10.314 1.00 96.94 110 GLN A CA 1
ATOM 834 C C . GLN A 1 110 ? 11.920 9.377 -11.792 1.00 96.94 110 GLN A C 1
ATOM 836 O O . GLN A 1 110 ? 12.147 10.220 -12.663 1.00 96.94 110 GLN A O 1
ATOM 841 N N . ILE A 1 111 ? 11.441 8.169 -12.115 1.00 96.44 111 ILE A N 1
ATOM 842 C CA . ILE A 1 111 ? 10.991 7.833 -13.477 1.00 96.44 111 ILE A CA 1
ATOM 843 C C . ILE A 1 111 ? 9.777 8.689 -13.852 1.00 96.44 111 ILE A C 1
ATOM 845 O O . ILE A 1 111 ? 9.787 9.309 -14.918 1.00 96.44 111 ILE A O 1
ATOM 849 N N . LEU A 1 112 ? 8.780 8.775 -12.966 1.00 96.19 112 LEU A N 1
ATOM 850 C CA . LEU A 1 112 ? 7.613 9.637 -13.147 1.00 96.19 112 LEU A CA 1
ATOM 851 C C . LEU A 1 112 ? 8.024 11.094 -13.335 1.00 96.19 112 LEU A C 1
ATOM 853 O O . LEU A 1 112 ? 7.648 11.724 -14.321 1.00 96.19 112 LEU A O 1
ATOM 857 N N . ALA A 1 113 ? 8.840 11.605 -12.414 1.00 96.88 113 ALA A N 1
ATOM 858 C CA . ALA A 1 113 ? 9.292 12.984 -12.410 1.00 96.88 113 ALA A CA 1
ATOM 859 C C . ALA A 1 113 ? 9.974 13.362 -13.731 1.00 96.88 113 ALA A C 1
ATOM 861 O O . ALA A 1 113 ? 9.643 14.391 -14.315 1.00 96.88 113 ALA A O 1
ATOM 862 N N . ARG A 1 114 ? 10.840 12.496 -14.274 1.00 97.12 114 ARG A N 1
ATOM 863 C CA . ARG A 1 114 ? 11.459 12.716 -15.591 1.00 97.12 114 ARG A CA 1
ATOM 864 C C . ARG A 1 114 ? 10.438 12.765 -16.726 1.00 97.12 114 ARG A C 1
ATOM 866 O O . ARG A 1 114 ? 10.540 13.645 -17.577 1.00 97.12 114 ARG A O 1
ATOM 873 N N . LYS A 1 115 ? 9.454 11.859 -16.738 1.00 96.75 115 LYS A N 1
ATOM 874 C CA . LYS A 1 115 ? 8.416 11.804 -17.784 1.00 96.75 115 LYS A CA 1
ATOM 875 C C . LYS A 1 115 ? 7.541 13.058 -17.822 1.00 96.75 115 LYS A C 1
ATOM 877 O O . LYS A 1 115 ? 7.133 13.473 -18.900 1.00 96.75 115 LYS A O 1
ATOM 882 N N . VAL A 1 116 ? 7.305 13.689 -16.672 1.00 96.62 116 VAL A N 1
ATOM 883 C CA . VAL A 1 116 ? 6.471 14.900 -16.571 1.00 96.62 116 VAL A CA 1
ATOM 884 C C . VAL A 1 116 ? 7.278 16.200 -16.499 1.00 96.62 116 VAL A C 1
ATOM 886 O O . VAL A 1 116 ? 6.707 17.271 -16.298 1.00 96.62 116 VAL A O 1
ATOM 889 N N . GLY A 1 117 ? 8.602 16.142 -16.674 1.00 97.00 117 GLY A N 1
ATOM 890 C CA . GLY A 1 117 ? 9.473 17.323 -16.675 1.00 97.00 117 GLY A CA 1
ATOM 891 C C . GLY A 1 117 ? 9.711 17.949 -15.293 1.00 97.00 117 GLY A C 1
ATOM 892 O O . GLY A 1 117 ? 9.915 19.155 -15.204 1.00 97.00 117 GLY A O 1
ATOM 893 N N . CYS A 1 118 ? 9.680 17.149 -14.227 1.00 97.12 118 CYS A N 1
ATOM 894 C CA . CYS A 1 118 ? 9.993 17.526 -12.843 1.00 97.12 118 CYS A CA 1
ATOM 895 C C . CYS A 1 118 ? 11.346 16.956 -12.376 1.00 97.12 118 CYS A C 1
ATOM 897 O O . CYS A 1 118 ? 11.453 16.371 -11.302 1.00 97.12 118 CYS A O 1
ATOM 899 N N . SER A 1 119 ? 12.393 17.090 -13.189 1.00 92.69 119 SER A N 1
ATOM 900 C CA . SER A 1 119 ? 13.732 16.587 -12.852 1.00 92.69 119 SER A CA 1
ATOM 901 C C . SER A 1 119 ? 14.475 17.562 -11.931 1.00 92.69 119 SER A C 1
ATOM 903 O O . SER A 1 119 ? 15.034 18.545 -12.412 1.00 92.69 119 SER A O 1
ATOM 905 N N . PHE A 1 120 ? 14.510 17.274 -10.629 1.00 94.25 120 PHE A N 1
ATOM 906 C CA . PHE A 1 120 ? 15.245 18.044 -9.615 1.00 94.25 120 PHE A CA 1
ATOM 907 C C . PHE A 1 120 ? 16.202 17.136 -8.834 1.00 94.25 120 PHE A C 1
ATOM 909 O O . PHE A 1 120 ? 15.969 15.929 -8.745 1.00 94.25 120 PHE A O 1
ATOM 916 N N . SER A 1 121 ? 17.285 17.708 -8.296 1.00 91.12 121 SER A N 1
ATOM 917 C CA . SER A 1 121 ? 18.215 16.991 -7.413 1.00 91.12 121 SER A CA 1
ATOM 918 C C . SER A 1 121 ? 17.627 16.793 -6.019 1.00 91.12 121 SER A C 1
ATOM 920 O O . SER A 1 121 ? 17.711 15.697 -5.474 1.00 91.12 121 SER A O 1
ATOM 922 N N . GLU A 1 122 ? 16.992 17.833 -5.476 1.00 96.25 122 GLU A N 1
ATOM 923 C CA . GLU A 1 122 ? 16.343 17.794 -4.170 1.00 96.25 122 GLU A CA 1
ATOM 924 C C . GLU A 1 122 ? 14.933 17.208 -4.284 1.00 96.25 122 GLU A C 1
ATOM 926 O O . GLU A 1 122 ? 14.132 17.597 -5.142 1.00 96.25 122 GLU A O 1
ATOM 931 N N . THR A 1 123 ? 14.604 16.275 -3.391 1.00 96.75 123 THR A N 1
ATOM 932 C CA . THR A 1 123 ? 13.300 15.597 -3.383 1.00 96.75 123 THR A CA 1
ATOM 933 C C . THR A 1 123 ? 12.157 16.544 -3.020 1.00 96.75 123 THR A C 1
ATOM 935 O O . THR A 1 123 ? 11.045 16.362 -3.513 1.00 96.75 123 THR A O 1
ATOM 938 N N . VAL A 1 124 ? 12.421 17.589 -2.229 1.00 97.50 124 VAL A N 1
ATOM 939 C CA . VAL A 1 124 ? 11.434 18.627 -1.886 1.00 97.50 124 VAL A CA 1
ATOM 940 C C . VAL A 1 124 ? 10.966 19.367 -3.142 1.00 97.50 124 VAL A C 1
ATOM 942 O O . VAL A 1 124 ? 9.762 19.428 -3.399 1.00 97.50 124 VAL A O 1
ATOM 945 N N . ASP A 1 125 ? 11.905 19.854 -3.959 1.00 97.88 125 ASP A N 1
ATOM 946 C CA . ASP A 1 125 ? 11.608 20.578 -5.202 1.00 97.88 125 ASP A CA 1
ATOM 947 C C . ASP A 1 125 ? 10.939 19.664 -6.236 1.00 97.88 125 ASP A C 1
ATOM 949 O O . ASP A 1 125 ? 9.996 20.063 -6.928 1.00 97.88 125 ASP A O 1
ATOM 953 N N . LEU A 1 126 ? 11.384 18.402 -6.307 1.00 97.44 126 LEU A N 1
ATOM 954 C CA . LEU A 1 126 ? 10.760 17.37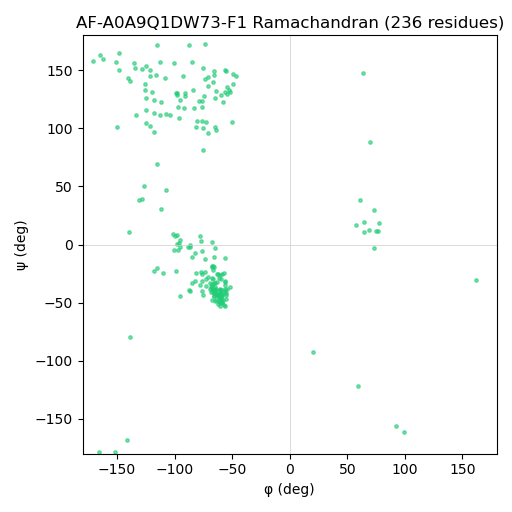2 -7.135 1.00 97.44 126 LEU A CA 1
ATOM 955 C C . LEU A 1 126 ? 9.279 17.216 -6.776 1.00 97.44 126 LEU A C 1
ATOM 957 O O . LEU A 1 126 ? 8.418 17.296 -7.655 1.00 97.44 126 LEU A O 1
ATOM 961 N N . VAL A 1 127 ? 8.970 17.013 -5.493 1.00 96.88 127 VAL A N 1
ATOM 962 C CA . VAL A 1 127 ? 7.594 16.820 -5.020 1.00 96.88 127 VAL A CA 1
ATOM 963 C C . VAL A 1 127 ? 6.769 18.093 -5.212 1.00 96.88 127 VAL A C 1
ATOM 965 O O . VAL A 1 127 ? 5.611 18.012 -5.625 1.00 96.88 127 VAL A O 1
ATOM 968 N N . GLU A 1 128 ? 7.339 19.275 -4.969 1.00 97.56 128 GLU A N 1
ATOM 969 C CA . GLU A 1 128 ? 6.649 20.542 -5.219 1.00 97.56 128 GLU A CA 1
ATOM 970 C C . GLU A 1 128 ? 6.286 20.711 -6.701 1.00 97.56 128 GLU A C 1
ATOM 972 O O . GLU A 1 128 ? 5.157 21.095 -7.021 1.00 97.56 128 GLU A O 1
ATOM 977 N N . CYS A 1 129 ? 7.192 20.359 -7.616 1.00 97.81 129 CYS A N 1
ATOM 978 C CA . CYS A 1 129 ? 6.895 20.354 -9.044 1.00 97.81 129 CYS A CA 1
ATOM 979 C C . CYS A 1 129 ? 5.762 19.381 -9.387 1.00 97.81 129 CYS A C 1
ATOM 981 O O . CYS A 1 129 ? 4.824 19.766 -10.088 1.00 97.81 129 CYS A O 1
ATOM 983 N N . LEU A 1 130 ? 5.805 18.150 -8.862 1.00 96.06 130 LEU A N 1
ATOM 984 C CA . LEU A 1 130 ? 4.764 17.147 -9.099 1.00 96.06 130 LEU A CA 1
ATOM 985 C C . LEU A 1 130 ? 3.388 17.611 -8.606 1.00 96.06 130 LEU A C 1
ATOM 987 O O . LEU A 1 130 ? 2.399 17.414 -9.307 1.00 96.06 130 LEU A O 1
ATOM 991 N N . ARG A 1 131 ? 3.309 18.293 -7.456 1.00 95.50 131 ARG A N 1
ATOM 992 C CA . ARG A 1 131 ? 2.046 18.849 -6.927 1.00 95.50 131 ARG A CA 1
ATOM 993 C C . ARG A 1 131 ? 1.415 19.909 -7.833 1.00 95.50 131 ARG A C 1
ATOM 995 O O . ARG A 1 131 ? 0.207 20.114 -7.768 1.00 95.50 131 ARG A O 1
ATOM 1002 N N . ARG A 1 132 ? 2.211 20.594 -8.661 1.00 96.75 132 ARG A N 1
ATOM 1003 C CA . ARG A 1 132 ? 1.726 21.608 -9.615 1.00 96.75 132 ARG A CA 1
ATOM 1004 C C . ARG A 1 132 ? 1.251 21.004 -10.940 1.00 96.75 132 ARG A C 1
ATOM 1006 O O . ARG A 1 132 ? 0.666 21.724 -11.748 1.00 96.75 132 ARG A O 1
ATOM 1013 N N . LYS A 1 133 ? 1.509 19.716 -11.186 1.00 95.69 133 LYS A N 1
ATOM 1014 C CA . LYS A 1 133 ? 1.065 19.016 -12.397 1.00 95.69 133 LYS A CA 1
ATOM 1015 C C . LYS A 1 133 ? -0.422 18.706 -12.332 1.00 95.69 133 LYS A C 1
ATOM 1017 O O . LYS A 1 133 ? -0.995 18.517 -11.260 1.00 95.69 133 LYS A O 1
ATOM 1022 N N . ASN A 1 134 ? -1.054 18.616 -13.498 1.00 94.62 134 ASN A N 1
ATOM 1023 C CA . ASN A 1 134 ? -2.407 18.082 -13.556 1.00 94.62 134 ASN A CA 1
ATOM 1024 C C . ASN A 1 134 ? -2.378 16.595 -13.177 1.00 94.62 134 ASN A C 1
ATOM 1026 O O . ASN A 1 134 ? -1.498 15.861 -13.618 1.00 94.62 134 ASN A O 1
ATOM 1030 N N . PHE A 1 135 ? -3.357 16.125 -12.407 1.00 90.12 135 PHE A N 1
ATOM 1031 C CA . PHE A 1 135 ? -3.390 14.730 -11.966 1.00 90.12 135 PHE A CA 1
ATOM 1032 C C . PHE A 1 135 ? -3.360 13.727 -13.137 1.00 90.12 135 PHE A C 1
ATOM 1034 O O . PHE A 1 135 ? -2.771 12.657 -12.996 1.00 90.12 135 PHE A O 1
ATOM 1041 N N . ARG A 1 136 ? -3.944 14.075 -14.297 1.00 91.31 136 ARG A N 1
ATOM 1042 C CA . ARG A 1 136 ? -3.908 13.238 -15.510 1.00 91.31 136 ARG A CA 1
ATOM 1043 C C . ARG A 1 136 ? -2.497 13.097 -16.064 1.00 91.31 136 ARG A C 1
ATOM 1045 O O . ARG A 1 136 ? -2.086 11.998 -16.405 1.00 91.31 136 ARG A O 1
ATOM 1052 N N . GLU A 1 137 ? -1.712 14.175 -16.039 1.00 93.38 137 GLU A N 1
ATOM 1053 C CA . GLU A 1 137 ? -0.305 14.130 -16.458 1.00 93.38 137 GLU A CA 1
ATOM 1054 C C . GLU A 1 137 ? 0.515 13.158 -15.608 1.00 93.38 137 GLU A C 1
ATOM 1056 O O . GLU A 1 137 ? 1.512 12.641 -16.098 1.00 93.38 137 GLU A O 1
ATOM 1061 N N . LEU A 1 138 ? 0.108 12.907 -14.359 1.00 91.69 138 LEU A N 1
ATOM 1062 C CA . LEU A 1 138 ? 0.781 11.977 -13.454 1.00 91.69 138 LEU A CA 1
ATOM 1063 C C .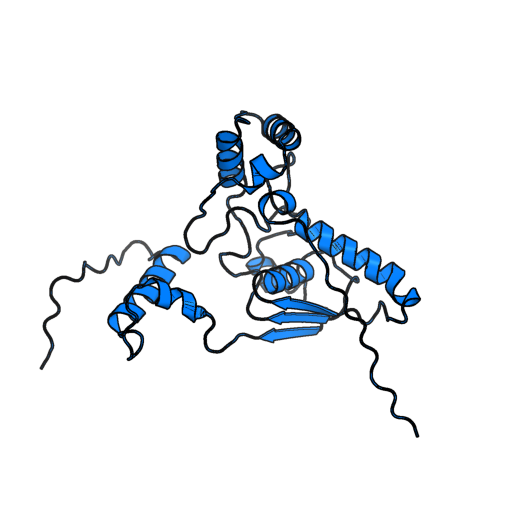 LEU A 1 138 ? 0.301 10.529 -13.620 1.00 91.69 138 LEU A C 1
ATOM 1065 O O . LEU A 1 138 ? 1.111 9.610 -13.543 1.00 91.69 138 LEU A O 1
ATOM 1069 N N . VAL A 1 139 ? -1.006 10.319 -13.807 1.00 89.69 139 VAL A N 1
ATOM 1070 C CA . VAL A 1 139 ? -1.617 8.975 -13.857 1.00 89.69 139 VAL A CA 1
ATOM 1071 C C . VAL A 1 139 ? -1.492 8.330 -15.230 1.00 89.69 139 VAL A C 1
ATOM 1073 O O . VAL A 1 139 ? -1.330 7.117 -15.307 1.00 89.69 139 VAL A O 1
ATOM 1076 N N . ASP A 1 140 ? -1.498 9.120 -16.302 1.00 91.31 140 ASP A N 1
ATOM 1077 C CA . ASP A 1 140 ? -1.441 8.598 -17.673 1.00 91.31 140 ASP A CA 1
ATOM 1078 C C . ASP A 1 140 ? -0.017 8.159 -18.078 1.00 91.31 140 ASP A C 1
ATOM 1080 O O . ASP A 1 140 ? 0.225 7.758 -19.218 1.00 91.31 140 ASP A O 1
ATOM 1084 N N . GLN A 1 141 ? 0.954 8.239 -17.159 1.00 92.56 141 GLN A N 1
ATOM 1085 C CA . GLN A 1 141 ? 2.329 7.826 -17.417 1.00 92.56 141 GLN A CA 1
ATOM 1086 C C . GLN A 1 141 ? 2.482 6.314 -17.336 1.00 92.56 141 GLN A C 1
ATOM 1088 O O . GLN A 1 141 ? 2.269 5.699 -16.295 1.00 92.56 141 GLN A O 1
ATOM 1093 N N . ASP A 1 142 ? 2.982 5.735 -18.423 1.00 92.06 142 ASP A N 1
ATOM 1094 C CA . ASP A 1 142 ? 3.364 4.331 -18.451 1.00 92.06 142 ASP A CA 1
ATOM 1095 C C . ASP A 1 142 ? 4.656 4.102 -17.647 1.00 92.06 142 ASP A C 1
ATOM 1097 O O . ASP A 1 142 ? 5.749 4.507 -18.071 1.00 92.06 142 ASP A O 1
ATOM 1101 N N . ILE A 1 143 ? 4.525 3.507 -16.459 1.00 91.31 143 ILE A N 1
ATOM 1102 C CA . ILE A 1 143 ? 5.624 3.194 -15.541 1.00 91.31 143 ILE A CA 1
ATOM 1103 C C . ILE A 1 143 ? 5.568 1.706 -15.222 1.00 91.31 143 ILE A C 1
ATOM 1105 O O . ILE A 1 143 ? 4.743 1.250 -14.436 1.00 91.31 143 ILE A O 1
ATOM 1109 N N . GLN A 1 144 ? 6.489 0.967 -15.832 1.00 90.88 144 GLN A N 1
ATOM 1110 C CA . GLN A 1 144 ? 6.562 -0.481 -15.713 1.00 90.88 144 GLN A CA 1
ATOM 1111 C C . GLN A 1 144 ? 7.495 -0.879 -14.558 1.00 90.88 144 GLN A C 1
ATOM 1113 O O . GLN A 1 144 ? 8.686 -0.538 -14.596 1.00 90.88 144 GLN A O 1
ATOM 1118 N N . PRO A 1 145 ? 6.990 -1.566 -13.517 1.00 90.56 145 PRO A N 1
ATOM 1119 C CA . PRO A 1 145 ? 7.834 -2.143 -12.484 1.00 90.56 145 PRO A CA 1
ATOM 1120 C C . PRO A 1 145 ? 8.573 -3.388 -12.984 1.00 90.56 145 PRO A C 1
ATOM 1122 O O . PRO A 1 145 ? 8.323 -3.902 -14.074 1.00 90.56 145 PRO A O 1
ATOM 1125 N N . ALA A 1 146 ? 9.489 -3.895 -12.156 1.00 88.81 146 ALA A N 1
ATOM 1126 C CA . ALA A 1 146 ? 9.985 -5.256 -12.334 1.00 88.81 146 ALA A CA 1
ATOM 1127 C C . ALA A 1 146 ? 8.814 -6.256 -12.319 1.00 88.81 146 ALA A C 1
ATOM 1129 O O . ALA A 1 146 ? 7.792 -6.027 -11.666 1.00 88.81 146 ALA A O 1
ATOM 1130 N N . ARG A 1 147 ? 8.963 -7.375 -13.035 1.00 85.12 147 ARG A N 1
ATOM 1131 C CA . ARG A 1 147 ? 7.921 -8.405 -13.118 1.00 85.12 147 ARG A CA 1
ATOM 1132 C C . ARG A 1 147 ? 7.516 -8.855 -11.710 1.00 85.12 147 ARG A C 1
ATOM 1134 O O . ARG A 1 147 ? 8.383 -9.052 -10.864 1.00 85.12 147 ARG A O 1
ATOM 1141 N N . TYR A 1 148 ? 6.210 -8.984 -11.469 1.00 86.94 148 TYR A N 1
ATOM 1142 C CA . TYR A 1 148 ? 5.612 -9.365 -10.175 1.00 86.94 148 TYR A CA 1
ATOM 1143 C C . TYR A 1 148 ? 5.814 -8.377 -9.014 1.00 86.94 148 TYR A C 1
ATOM 1145 O O . TYR A 1 148 ? 5.489 -8.705 -7.874 1.00 86.94 148 TYR A O 1
ATOM 1153 N N . HIS A 1 149 ? 6.301 -7.170 -9.297 1.00 90.56 149 HIS A N 1
ATOM 1154 C CA . HIS A 1 149 ? 6.443 -6.084 -8.331 1.00 90.56 149 HIS A CA 1
ATOM 1155 C C . HIS A 1 149 ? 5.528 -4.913 -8.705 1.00 90.56 149 HIS A C 1
ATOM 1157 O O . HIS A 1 149 ? 4.942 -4.885 -9.788 1.00 90.56 149 HIS A O 1
ATOM 1163 N N . ILE A 1 150 ? 5.418 -3.923 -7.817 1.00 91.88 150 ILE A N 1
ATOM 1164 C CA . ILE A 1 150 ? 4.585 -2.734 -8.024 1.00 91.88 150 ILE A CA 1
ATOM 1165 C C . ILE A 1 150 ? 5.433 -1.459 -8.089 1.00 91.88 150 ILE A C 1
ATOM 1167 O O . ILE A 1 150 ? 6.461 -1.348 -7.422 1.00 91.88 150 ILE A O 1
ATOM 1171 N N . ALA A 1 151 ? 5.011 -0.491 -8.908 1.00 92.44 151 ALA A N 1
ATOM 1172 C CA . ALA A 1 151 ? 5.695 0.799 -9.038 1.00 92.44 151 ALA A CA 1
ATOM 1173 C C . ALA A 1 151 ? 5.209 1.829 -8.006 1.00 92.44 151 ALA A C 1
ATOM 1175 O O . ALA A 1 151 ? 6.009 2.587 -7.463 1.00 92.44 151 ALA A O 1
ATOM 1176 N N . PHE A 1 152 ? 3.901 1.842 -7.730 1.00 94.31 152 PHE A N 1
ATOM 1177 C CA . PHE A 1 152 ? 3.269 2.688 -6.720 1.00 94.31 152 PHE A CA 1
ATOM 1178 C C . PHE A 1 152 ? 2.317 1.838 -5.884 1.00 94.31 152 PHE A C 1
ATOM 1180 O O . PHE A 1 152 ? 1.296 1.360 -6.375 1.00 94.31 152 PHE A O 1
ATOM 1187 N N . GLY A 1 153 ? 2.680 1.644 -4.624 1.00 94.12 153 GLY A N 1
ATOM 1188 C CA . GLY A 1 153 ? 1.955 0.856 -3.638 1.00 94.12 153 GLY A CA 1
ATOM 1189 C C . GLY A 1 153 ? 2.502 1.158 -2.241 1.00 94.12 153 GLY A C 1
ATOM 1190 O O . GLY A 1 153 ? 3.391 2.007 -2.123 1.00 94.12 153 GLY A O 1
ATOM 1191 N N . PRO A 1 154 ? 1.981 0.499 -1.197 1.00 96.44 154 PRO A N 1
ATOM 1192 C CA . PRO A 1 154 ? 2.462 0.665 0.170 1.00 96.44 154 PRO A CA 1
ATOM 1193 C C . PRO A 1 154 ? 3.988 0.603 0.285 1.00 96.44 154 PRO A C 1
ATOM 1195 O O . PRO A 1 154 ? 4.638 -0.143 -0.444 1.00 96.44 154 PRO A O 1
ATOM 1198 N N . VAL A 1 155 ? 4.561 1.380 1.198 1.00 97.38 155 VAL A N 1
ATOM 1199 C CA . VAL A 1 155 ? 6.007 1.437 1.461 1.00 97.38 155 VAL A CA 1
ATOM 1200 C C . VAL A 1 155 ? 6.268 1.257 2.952 1.00 97.38 155 VAL A C 1
ATOM 1202 O O . VAL A 1 155 ? 5.435 1.654 3.765 1.00 97.38 155 VAL A O 1
ATOM 1205 N N . VAL A 1 156 ? 7.428 0.708 3.311 1.00 97.50 156 VAL A N 1
ATOM 1206 C CA . VAL A 1 156 ? 7.919 0.731 4.698 1.00 97.50 156 VAL A CA 1
ATOM 1207 C C . VAL A 1 156 ? 8.421 2.145 4.987 1.00 97.50 156 VAL A C 1
ATOM 1209 O O . VAL A 1 156 ? 9.494 2.536 4.528 1.00 97.50 156 VAL A O 1
ATOM 1212 N N . ASP A 1 157 ? 7.607 2.945 5.672 1.00 96.38 157 ASP A N 1
ATOM 1213 C CA . ASP A 1 157 ? 7.890 4.352 5.985 1.00 96.38 157 ASP A CA 1
ATOM 1214 C C . ASP A 1 157 ? 8.391 4.565 7.421 1.00 96.38 157 ASP A C 1
ATOM 1216 O O . ASP A 1 157 ? 8.754 5.690 7.778 1.00 96.38 157 ASP A O 1
ATOM 1220 N N . GLY A 1 158 ? 8.425 3.505 8.235 1.00 95.88 158 GLY A N 1
ATOM 1221 C CA . GLY A 1 158 ? 8.807 3.578 9.644 1.00 95.88 158 GLY A CA 1
ATOM 1222 C C . GLY A 1 158 ? 7.724 4.180 10.543 1.00 95.88 158 GLY A C 1
ATOM 1223 O O . GLY A 1 158 ? 8.016 4.528 11.685 1.00 95.88 158 GLY A O 1
ATOM 1224 N N . ASP A 1 159 ? 6.500 4.345 10.029 1.00 95.56 159 ASP A N 1
ATOM 1225 C CA . ASP A 1 159 ? 5.382 4.979 10.732 1.00 95.56 159 ASP A CA 1
ATOM 1226 C C . ASP A 1 159 ? 4.074 4.214 10.467 1.00 95.56 159 ASP A C 1
ATOM 1228 O O . ASP A 1 159 ? 3.677 3.371 11.273 1.00 95.56 159 ASP A O 1
ATOM 1232 N N . VAL A 1 160 ? 3.428 4.423 9.313 1.00 95.12 160 VAL A N 1
ATOM 1233 C CA . VAL A 1 160 ? 2.206 3.688 8.946 1.00 95.12 160 VAL A CA 1
ATOM 1234 C C . VAL A 1 160 ? 2.502 2.201 8.782 1.00 95.12 160 VAL A C 1
ATOM 1236 O O . VAL A 1 160 ? 1.735 1.371 9.267 1.00 95.12 160 VAL A O 1
ATOM 1239 N N . VAL A 1 161 ? 3.616 1.873 8.133 1.00 95.75 161 VAL A N 1
ATOM 1240 C CA . VAL A 1 161 ? 4.179 0.526 8.031 1.00 95.75 161 VAL A CA 1
ATOM 1241 C C . VAL A 1 161 ? 5.556 0.575 8.712 1.00 95.75 161 VAL A C 1
ATOM 1243 O O . VAL A 1 161 ? 6.521 1.037 8.092 1.00 95.75 161 VAL A O 1
ATOM 1246 N N . PRO A 1 162 ? 5.649 0.174 9.998 1.00 94.38 162 PRO A N 1
ATOM 1247 C CA . PRO A 1 162 ? 6.841 0.414 10.819 1.00 94.38 162 PRO A CA 1
ATOM 1248 C C . PRO A 1 162 ? 8.106 -0.315 10.356 1.00 94.38 162 PRO A C 1
ATOM 1250 O O . PRO A 1 162 ? 9.203 0.222 10.471 1.00 94.38 162 PRO A O 1
ATOM 1253 N N . ASP A 1 163 ? 7.954 -1.534 9.849 1.00 95.69 163 ASP A N 1
ATOM 1254 C CA . ASP A 1 163 ? 9.047 -2.392 9.394 1.00 95.69 163 ASP A CA 1
ATOM 1255 C C . ASP A 1 163 ? 8.529 -3.320 8.284 1.00 95.69 163 ASP A C 1
ATOM 1257 O O . ASP A 1 163 ? 7.362 -3.242 7.883 1.00 95.69 163 ASP A O 1
ATOM 1261 N N . ASP A 1 164 ? 9.389 -4.196 7.775 1.00 95.19 164 ASP A N 1
ATOM 1262 C CA . ASP A 1 164 ? 9.000 -5.211 6.807 1.00 95.19 164 ASP A CA 1
ATOM 1263 C C . ASP A 1 164 ? 7.817 -6.056 7.332 1.00 95.19 164 ASP A C 1
ATOM 1265 O O . ASP A 1 164 ? 7.877 -6.564 8.460 1.00 95.19 164 ASP A O 1
ATOM 1269 N N . PRO A 1 165 ? 6.735 -6.239 6.547 1.00 94.06 165 PRO A N 1
ATOM 1270 C CA . PRO A 1 165 ? 5.578 -7.004 6.997 1.00 94.06 165 PRO A CA 1
ATOM 1271 C C . PRO A 1 165 ? 5.901 -8.430 7.442 1.00 94.06 165 PRO A C 1
ATOM 1273 O O . PRO A 1 165 ? 5.232 -8.935 8.341 1.00 94.06 165 PRO A O 1
ATOM 1276 N N . GLU A 1 166 ? 6.910 -9.081 6.856 1.00 92.94 166 GLU A N 1
ATOM 1277 C CA . GLU A 1 166 ? 7.345 -10.411 7.282 1.00 92.94 166 GLU A CA 1
ATOM 1278 C C . GLU A 1 166 ? 7.927 -10.371 8.701 1.00 92.94 166 GLU A C 1
ATOM 1280 O O . GLU A 1 166 ? 7.586 -11.214 9.534 1.00 92.94 166 GLU A O 1
ATOM 1285 N N . ILE A 1 167 ? 8.732 -9.351 9.014 1.00 93.00 167 ILE A N 1
ATOM 1286 C CA . ILE A 1 167 ? 9.307 -9.138 10.349 1.00 93.00 167 ILE A CA 1
ATOM 1287 C C . ILE A 1 167 ? 8.198 -8.843 11.367 1.00 93.00 167 ILE A C 1
ATOM 1289 O O . ILE A 1 167 ? 8.138 -9.492 12.414 1.00 93.00 167 ILE A O 1
ATOM 1293 N N . LEU A 1 168 ? 7.286 -7.919 11.051 1.00 91.69 168 LEU A N 1
ATOM 1294 C CA . LEU A 1 168 ? 6.158 -7.571 11.928 1.00 91.69 168 LEU A CA 1
ATOM 1295 C C . LEU A 1 168 ? 5.255 -8.785 12.193 1.00 91.69 168 LEU A C 1
ATOM 1297 O O . LEU A 1 168 ? 4.797 -9.006 13.318 1.00 91.69 168 LEU A O 1
ATOM 1301 N N . MET A 1 169 ? 5.037 -9.618 11.170 1.00 90.25 169 MET A N 1
ATOM 1302 C CA . MET A 1 169 ? 4.263 -10.849 11.307 1.00 90.25 169 MET A CA 1
ATOM 1303 C C . MET A 1 169 ? 4.966 -11.897 12.189 1.00 90.25 169 MET A C 1
ATOM 1305 O O . MET A 1 169 ? 4.308 -12.624 12.930 1.00 90.25 169 MET A O 1
ATOM 1309 N N . GLN A 1 170 ? 6.296 -11.977 12.160 1.00 90.19 170 GLN A N 1
ATOM 1310 C CA . GLN A 1 170 ? 7.053 -12.876 13.040 1.00 90.19 170 GLN A CA 1
ATOM 1311 C C . GLN A 1 170 ? 7.073 -12.402 14.502 1.00 90.19 170 GLN A C 1
ATOM 1313 O O . GLN A 1 170 ? 7.138 -13.229 15.411 1.00 90.19 170 GLN A O 1
ATOM 1318 N N . GLN A 1 171 ? 6.992 -11.089 14.738 1.00 87.56 171 GLN A N 1
ATOM 1319 C CA . GLN A 1 171 ? 6.947 -10.500 16.082 1.00 87.56 171 GLN A CA 1
ATOM 1320 C C . GLN A 1 171 ? 5.594 -10.703 16.784 1.00 87.56 171 GLN A C 1
ATOM 1322 O O . GLN A 1 171 ? 5.539 -10.719 18.011 1.00 87.56 171 GLN A O 1
ATOM 1327 N N . GLY A 1 172 ? 4.511 -10.915 16.027 1.00 79.00 172 GLY A N 1
ATOM 1328 C CA . GLY A 1 172 ? 3.202 -11.267 16.587 1.00 79.00 172 GLY A CA 1
ATOM 1329 C C . GLY A 1 172 ? 2.427 -10.096 17.201 1.00 79.00 172 GLY A C 1
ATOM 1330 O O . GLY A 1 172 ? 1.487 -10.320 17.960 1.00 79.00 172 GLY A O 1
ATOM 1331 N N . GLU A 1 173 ? 2.761 -8.849 16.869 1.00 65.25 173 GLU A N 1
ATOM 1332 C CA . GLU A 1 173 ? 2.093 -7.654 17.423 1.00 65.25 173 GLU A CA 1
ATOM 1333 C C . GLU A 1 173 ? 0.609 -7.521 16.993 1.00 65.25 173 GLU A C 1
ATOM 1335 O O . GLU A 1 173 ? -0.154 -6.752 17.568 1.00 65.25 173 GLU A O 1
ATOM 1340 N N . PHE A 1 174 ? 0.150 -8.327 16.030 1.00 69.44 174 PHE A N 1
ATOM 1341 C CA . PHE A 1 174 ? -1.209 -8.311 15.474 1.00 69.44 174 PHE A CA 1
ATOM 1342 C C . PHE A 1 174 ? -2.173 -9.361 16.062 1.00 69.44 174 PHE A C 1
ATOM 1344 O O . PHE A 1 174 ? -3.281 -9.542 15.555 1.00 69.44 174 PHE A O 1
ATOM 1351 N N . LEU A 1 175 ? -1.789 -10.077 17.122 1.00 66.06 175 LEU A N 1
ATOM 1352 C CA . LEU A 1 175 ? -2.573 -11.198 17.675 1.00 66.06 175 LEU A CA 1
ATOM 1353 C C . LEU A 1 175 ? -3.919 -10.803 18.324 1.00 66.06 175 LEU A C 1
ATOM 1355 O O . LEU A 1 175 ? -4.634 -11.667 18.825 1.00 66.06 175 LEU A O 1
ATOM 1359 N N . ASN A 1 176 ? -4.287 -9.521 18.300 1.00 80.12 176 ASN A N 1
ATOM 1360 C CA . ASN A 1 176 ? -5.504 -8.995 18.921 1.00 80.12 176 ASN A CA 1
ATOM 1361 C C . ASN A 1 176 ? -6.753 -9.034 18.017 1.00 80.12 176 ASN A C 1
ATOM 1363 O O . ASN A 1 176 ? -7.826 -8.631 18.464 1.00 80.12 176 ASN A O 1
ATOM 1367 N N . TYR A 1 177 ? -6.639 -9.489 16.765 1.00 90.38 177 TYR A N 1
ATOM 1368 C CA . TYR A 1 177 ? -7.745 -9.488 15.799 1.00 90.38 177 TYR A CA 1
ATOM 1369 C C . TYR A 1 177 ? -8.279 -10.898 15.511 1.00 90.38 177 TYR A C 1
ATOM 1371 O O . TYR A 1 177 ? -7.506 -11.846 15.368 1.00 90.38 177 TYR A O 1
ATOM 1379 N N . ASP A 1 178 ? -9.597 -11.026 15.319 1.00 94.19 178 ASP A N 1
ATOM 1380 C CA . ASP A 1 178 ? -10.178 -12.230 14.709 1.00 94.19 178 ASP A CA 1
ATOM 1381 C C . ASP A 1 178 ? -9.935 -12.179 13.193 1.00 94.19 178 ASP A C 1
ATOM 1383 O O . ASP A 1 178 ? -10.432 -11.274 12.513 1.00 94.19 178 ASP A O 1
ATOM 1387 N N . ILE A 1 179 ? -9.199 -13.145 12.639 1.00 94.06 179 ILE A N 1
ATOM 1388 C CA . ILE A 1 179 ? -8.804 -13.127 11.224 1.00 94.06 179 ILE A CA 1
ATOM 1389 C C . ILE A 1 179 ? -9.359 -14.347 10.482 1.00 94.06 179 ILE A C 1
ATOM 1391 O O . ILE A 1 179 ? -9.171 -15.489 10.901 1.00 94.06 179 ILE A O 1
ATOM 1395 N N . LEU A 1 180 ? -9.989 -14.104 9.330 1.00 96.56 180 LEU A N 1
ATOM 13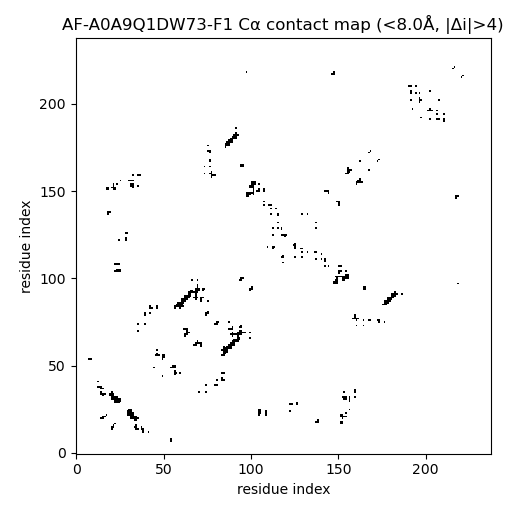96 C CA . LEU A 1 180 ? -10.303 -15.122 8.326 1.00 96.56 180 LEU A CA 1
ATOM 1397 C C . LEU A 1 180 ? -9.454 -14.871 7.078 1.00 96.56 180 LEU A C 1
ATOM 1399 O O . LEU A 1 180 ? -9.540 -13.809 6.464 1.00 96.56 180 LEU A O 1
ATOM 1403 N N . ILE A 1 181 ? -8.662 -15.860 6.670 1.00 95.69 181 ILE A N 1
ATOM 1404 C CA . ILE A 1 181 ? -7.868 -15.810 5.437 1.00 95.69 181 ILE A CA 1
ATOM 1405 C C . ILE A 1 181 ? -8.234 -16.965 4.507 1.00 95.69 181 ILE A C 1
ATOM 1407 O O . ILE A 1 181 ? -8.622 -18.039 4.967 1.00 95.69 181 ILE A O 1
ATOM 1411 N N . GLY A 1 182 ? -8.106 -16.762 3.197 1.00 94.88 182 GLY A N 1
ATOM 1412 C CA . GLY A 1 182 ? -8.361 -17.816 2.217 1.00 94.88 182 GLY A CA 1
ATOM 1413 C C . GLY A 1 182 ? -7.807 -17.500 0.834 1.00 94.88 182 GLY A C 1
ATOM 1414 O O . GLY A 1 182 ? -7.503 -16.350 0.527 1.00 94.88 182 GLY A O 1
ATOM 1415 N N . VAL A 1 183 ? -7.687 -18.537 0.008 1.00 96.56 183 VAL A N 1
ATOM 1416 C CA . VAL A 1 183 ? -7.240 -18.471 -1.390 1.00 96.56 183 VAL A CA 1
ATOM 1417 C C . VAL A 1 183 ? -8.144 -19.339 -2.262 1.00 96.56 183 VAL A C 1
ATOM 1419 O O . VAL A 1 183 ? -8.763 -20.286 -1.771 1.00 96.56 183 VAL A O 1
ATOM 1422 N N . ASN A 1 184 ? -8.203 -19.041 -3.556 1.00 93.00 184 ASN A N 1
ATOM 1423 C CA . ASN A 1 184 ? -8.874 -19.879 -4.542 1.00 93.00 184 ASN A CA 1
ATOM 1424 C C . ASN A 1 184 ? -7.938 -20.987 -5.045 1.00 93.00 184 ASN A C 1
ATOM 1426 O O . ASN A 1 184 ? -6.717 -20.851 -5.037 1.00 93.00 184 ASN A O 1
ATOM 1430 N N . GLN A 1 185 ? -8.513 -22.074 -5.564 1.00 91.31 185 GLN A N 1
ATOM 1431 C CA . GLN A 1 185 ? -7.743 -23.196 -6.116 1.00 91.31 185 GLN A CA 1
ATOM 1432 C C . GLN A 1 185 ? -6.866 -22.799 -7.324 1.00 91.31 185 GLN A C 1
ATOM 1434 O O . GLN A 1 185 ? -5.834 -23.419 -7.556 1.00 91.31 185 GLN A O 1
ATOM 1439 N N . GLY A 1 186 ? -7.272 -21.782 -8.094 1.00 85.56 186 GLY A N 1
ATOM 1440 C CA . GLY A 1 186 ? -6.673 -21.419 -9.385 1.00 85.56 186 GLY A CA 1
ATOM 1441 C C . GLY A 1 186 ? -6.272 -19.947 -9.526 1.00 85.56 186 GLY A C 1
ATOM 1442 O O . GLY A 1 186 ? -6.461 -19.386 -10.599 1.00 85.56 186 GLY A O 1
ATOM 1443 N N . GLU A 1 187 ? -5.735 -19.311 -8.476 1.00 86.81 187 GLU A N 1
ATOM 1444 C CA . GLU A 1 187 ? -5.298 -17.892 -8.511 1.00 86.81 187 GLU A CA 1
ATOM 1445 C C . GLU A 1 187 ? -4.358 -17.578 -9.687 1.00 86.81 187 GLU A C 1
ATOM 1447 O O . GLU A 1 187 ? -4.408 -16.508 -10.294 1.00 86.81 187 GLU A O 1
ATOM 1452 N N . GLY A 1 188 ? -3.495 -18.542 -10.016 1.00 81.12 188 GLY A N 1
ATOM 1453 C CA . GLY A 1 188 ? -2.415 -18.399 -10.984 1.00 81.12 188 GLY A CA 1
ATOM 1454 C C . GLY A 1 188 ? -2.823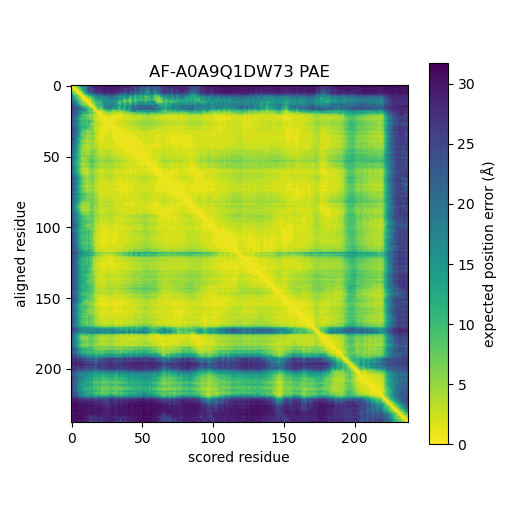 -18.473 -12.457 1.00 81.12 188 GLY A C 1
ATOM 1455 O O . GLY A 1 188 ? -1.938 -18.507 -13.306 1.00 81.12 188 GLY A O 1
ATOM 1456 N N . LEU A 1 189 ? -4.116 -18.512 -12.797 1.00 80.19 189 LEU A N 1
ATOM 1457 C CA . LEU A 1 189 ? -4.560 -18.771 -14.175 1.00 80.19 189 LEU A CA 1
ATOM 1458 C C . LEU A 1 189 ? -3.956 -17.794 -15.201 1.00 80.19 189 LEU A C 1
ATOM 1460 O O . LEU A 1 189 ? -3.475 -18.212 -16.248 1.00 80.19 189 LEU A O 1
ATOM 1464 N N . LYS A 1 190 ? -3.881 -16.498 -14.880 1.00 73.81 190 LYS A N 1
ATOM 1465 C CA . LYS A 1 190 ? -3.297 -15.501 -15.796 1.00 73.81 190 LYS A CA 1
ATOM 1466 C C . LYS A 1 190 ? -1.793 -15.664 -16.031 1.00 73.81 190 LYS A C 1
ATOM 1468 O O . LYS A 1 190 ? -1.285 -15.182 -17.033 1.00 73.81 190 LYS A O 1
ATOM 1473 N N . PHE A 1 191 ? -1.074 -16.332 -15.129 1.00 69.44 191 PHE A N 1
ATOM 1474 C CA . PHE A 1 191 ? 0.370 -16.537 -15.275 1.00 69.44 191 PHE A CA 1
ATOM 1475 C C . PHE A 1 191 ? 0.689 -17.521 -16.399 1.00 69.44 191 PHE A C 1
ATOM 1477 O O . PHE A 1 191 ? 1.759 -17.443 -16.996 1.00 69.44 191 PHE A O 1
ATOM 1484 N N . VAL A 1 192 ? -0.235 -18.442 -16.668 1.00 66.44 192 VAL A N 1
ATOM 1485 C CA . VAL A 1 192 ? -0.095 -19.492 -17.677 1.00 66.44 192 VAL A CA 1
ATOM 1486 C C . VAL A 1 192 ? -0.800 -19.147 -18.994 1.00 66.44 192 VAL A C 1
ATOM 1488 O O . VAL A 1 192 ? -0.374 -19.637 -20.036 1.00 66.44 192 VAL A O 1
ATOM 1491 N N . ASP A 1 193 ? -1.795 -18.258 -18.965 1.00 62.44 193 ASP A N 1
ATOM 1492 C CA . ASP A 1 193 ? -2.520 -17.742 -20.140 1.00 62.44 193 ASP A CA 1
ATOM 1493 C C . ASP A 1 193 ? -1.609 -16.900 -21.071 1.00 62.44 193 ASP A C 1
ATOM 1495 O O . ASP A 1 193 ? -1.497 -17.150 -22.271 1.00 62.44 193 ASP A O 1
ATOM 1499 N N . ASP A 1 194 ? -0.784 -16.017 -20.493 1.00 54.19 194 ASP A N 1
ATOM 1500 C CA . ASP A 1 194 ? 0.190 -15.170 -21.216 1.00 54.19 194 ASP A CA 1
ATOM 1501 C C . ASP A 1 194 ? 1.327 -15.950 -21.923 1.00 54.19 194 ASP A C 1
ATOM 1503 O O . ASP A 1 194 ? 2.176 -15.359 -22.595 1.00 54.19 194 ASP A O 1
ATOM 1507 N N . SER A 1 195 ? 1.379 -17.282 -21.789 1.00 53.62 195 SER A N 1
ATOM 1508 C CA . SER A 1 195 ? 2.370 -18.129 -22.472 1.00 53.62 195 SER A CA 1
ATOM 1509 C C . SER A 1 195 ? 2.067 -18.358 -23.961 1.00 53.62 195 SER A C 1
ATOM 1511 O O . SER A 1 195 ? 2.878 -18.970 -24.658 1.00 53.62 195 SER A O 1
ATOM 1513 N N . GLY A 1 196 ? 0.917 -17.885 -24.462 1.00 52.72 196 GLY A N 1
ATOM 1514 C CA . GLY A 1 196 ? 0.518 -18.036 -25.867 1.00 52.72 196 GLY A CA 1
ATOM 1515 C C . GLY A 1 196 ? 0.301 -19.493 -26.291 1.00 52.72 196 GLY A C 1
ATOM 1516 O O . GLY A 1 196 ? 0.350 -19.801 -27.480 1.00 52.72 196 GLY A O 1
ATOM 1517 N N . SER A 1 197 ? 0.098 -20.391 -25.321 1.00 51.91 197 SER A N 1
ATOM 1518 C CA . SER A 1 197 ? -0.034 -21.838 -25.519 1.00 51.91 197 SER A CA 1
ATOM 1519 C C . SER A 1 197 ? -1.445 -22.353 -25.227 1.00 51.91 197 SER A C 1
ATOM 1521 O O . SER A 1 197 ? -1.616 -23.500 -24.818 1.00 51.91 197 SER A O 1
ATOM 1523 N N . GLU A 1 198 ? -2.468 -21.521 -25.451 1.00 52.22 198 GLU A N 1
ATOM 1524 C CA . GLU A 1 198 ? -3.850 -21.996 -25.456 1.00 52.22 198 GLU A CA 1
ATOM 1525 C C . GLU A 1 198 ? -4.047 -22.968 -26.627 1.00 52.22 198 GLU A C 1
ATOM 1527 O O . GLU A 1 198 ? -4.176 -22.589 -27.792 1.00 52.22 198 GLU A O 1
ATOM 1532 N N . SER A 1 199 ? -4.038 -24.256 -26.302 1.00 54.94 199 SER A N 1
ATOM 1533 C CA . SER A 1 199 ? -4.668 -25.294 -27.108 1.00 54.94 199 SER A CA 1
ATOM 1534 C C . SER A 1 199 ? -6.016 -25.639 -26.471 1.00 54.94 199 SER A C 1
ATOM 1536 O O . SER A 1 199 ? -6.185 -25.460 -25.264 1.00 54.94 199 SER A O 1
ATOM 1538 N N . GLU A 1 200 ? -6.972 -26.175 -27.238 1.00 57.62 200 GLU A N 1
ATOM 1539 C CA . GLU A 1 200 ? -8.258 -26.661 -26.695 1.00 57.62 200 GLU A CA 1
ATOM 1540 C C . GLU A 1 200 ? -8.088 -27.726 -25.579 1.00 57.62 200 GLU A C 1
ATOM 1542 O O . GLU A 1 200 ? -9.040 -28.025 -24.862 1.00 57.62 200 GLU A O 1
ATOM 1547 N N . GLU A 1 201 ? -6.876 -28.267 -25.392 1.00 62.91 201 GLU A N 1
ATOM 1548 C CA . GLU A 1 201 ? -6.509 -29.272 -24.384 1.00 62.91 201 GLU A CA 1
ATOM 1549 C C . GLU A 1 201 ? -5.859 -28.686 -23.109 1.00 62.91 201 GLU A C 1
ATOM 1551 O O . GLU A 1 201 ? -5.522 -29.433 -22.187 1.00 62.91 201 GLU A O 1
ATOM 1556 N N . GLY A 1 202 ? -5.700 -27.361 -23.016 1.00 67.38 202 GLY A N 1
ATOM 1557 C CA . GLY A 1 202 ? -5.056 -26.685 -21.885 1.00 67.38 202 GLY A CA 1
ATOM 1558 C C . GLY A 1 202 ? -3.552 -26.449 -22.077 1.00 67.38 202 GLY A C 1
ATOM 1559 O O . GLY A 1 202 ? -3.058 -26.351 -23.202 1.00 67.38 202 GLY A O 1
ATOM 1560 N N . ILE A 1 203 ? -2.823 -26.304 -20.964 1.00 73.38 203 ILE A N 1
ATOM 1561 C CA . ILE A 1 203 ? -1.398 -25.929 -20.941 1.00 73.38 203 ILE A CA 1
ATOM 1562 C C . ILE A 1 203 ? -0.522 -27.182 -20.974 1.00 73.38 203 ILE A C 1
ATOM 1564 O O . ILE A 1 203 ? -0.691 -28.096 -20.167 1.00 73.38 203 ILE A O 1
ATOM 1568 N N . SER A 1 204 ? 0.464 -27.207 -21.873 1.00 78.50 204 SER A N 1
ATOM 1569 C CA . SER A 1 204 ? 1.450 -28.294 -21.909 1.00 78.50 204 SER A CA 1
ATOM 1570 C C . SER A 1 204 ? 2.335 -28.303 -20.654 1.00 78.50 204 SER A C 1
ATOM 1572 O O . SER A 1 204 ? 2.669 -27.247 -20.115 1.00 78.50 204 SER A O 1
ATOM 1574 N N . ALA A 1 205 ? 2.800 -29.482 -20.226 1.00 80.19 205 ALA A N 1
ATOM 1575 C CA . ALA A 1 205 ? 3.707 -29.605 -19.077 1.00 80.19 205 ALA A CA 1
ATOM 1576 C C . ALA A 1 205 ? 4.969 -28.729 -19.218 1.00 80.19 205 ALA A C 1
ATOM 1578 O O . ALA A 1 205 ? 5.383 -28.080 -18.265 1.00 80.19 205 ALA A O 1
ATOM 1579 N N . ALA A 1 206 ? 5.525 -28.626 -20.430 1.00 80.69 206 ALA A N 1
ATOM 1580 C CA . ALA A 1 206 ? 6.694 -27.790 -20.698 1.00 80.69 206 ALA A CA 1
ATOM 1581 C C . ALA A 1 206 ? 6.408 -26.286 -20.534 1.00 80.69 206 ALA A C 1
ATOM 1583 O O . ALA A 1 206 ? 7.244 -25.553 -20.009 1.00 80.69 206 ALA A O 1
ATOM 1584 N N . ALA A 1 207 ? 5.231 -25.820 -20.968 1.00 77.38 207 ALA A N 1
ATOM 1585 C CA . ALA A 1 207 ? 4.818 -24.429 -20.788 1.00 77.38 207 ALA A CA 1
ATOM 1586 C C . ALA A 1 207 ? 4.544 -24.111 -19.311 1.00 77.38 207 ALA A C 1
ATOM 1588 O O . ALA A 1 207 ? 4.922 -23.043 -18.831 1.00 77.38 207 ALA A O 1
ATOM 1589 N N . PHE A 1 208 ? 3.947 -25.054 -18.578 1.00 81.25 208 PHE A N 1
ATOM 1590 C CA . PHE A 1 208 ? 3.763 -24.936 -17.135 1.00 81.25 208 PHE A CA 1
ATOM 1591 C C . PHE A 1 208 ? 5.109 -24.825 -16.406 1.00 81.25 208 PHE A C 1
ATOM 1593 O O . PHE A 1 208 ? 5.328 -23.853 -15.684 1.00 81.25 208 PHE A O 1
ATOM 1600 N N . ASP A 1 209 ? 6.036 -25.755 -16.653 1.00 83.19 209 ASP A N 1
ATOM 1601 C CA . ASP A 1 209 ? 7.361 -25.762 -16.025 1.00 83.19 209 ASP A CA 1
ATOM 1602 C C . ASP A 1 209 ? 8.131 -24.470 -16.319 1.00 83.19 209 ASP A C 1
ATOM 1604 O O . ASP A 1 209 ? 8.687 -23.858 -15.407 1.00 83.19 209 ASP A O 1
ATOM 1608 N N . TYR A 1 210 ? 8.105 -24.000 -17.571 1.00 83.56 210 TYR A N 1
ATOM 1609 C CA . TYR A 1 210 ? 8.732 -22.735 -17.948 1.00 83.56 210 TYR A CA 1
ATOM 1610 C C . TYR A 1 210 ? 8.148 -21.544 -17.178 1.00 83.56 210 TYR A C 1
ATOM 1612 O O . TYR A 1 210 ? 8.898 -20.733 -16.632 1.00 83.56 210 TYR A O 1
ATOM 1620 N N . THR A 1 211 ? 6.818 -21.439 -17.106 1.00 81.06 211 THR A N 1
ATOM 1621 C CA . THR A 1 211 ? 6.137 -20.355 -16.388 1.00 81.06 211 THR A CA 1
ATOM 1622 C C . THR A 1 211 ? 6.496 -20.354 -14.905 1.00 81.06 211 THR A C 1
ATOM 1624 O O . THR A 1 211 ? 6.794 -19.291 -14.357 1.00 81.06 211 THR A O 1
ATOM 1627 N N . ILE A 1 212 ? 6.515 -21.527 -14.264 1.00 82.62 212 ILE A N 1
ATOM 1628 C CA . ILE A 1 212 ? 6.861 -21.657 -12.846 1.00 82.62 212 ILE A CA 1
ATOM 1629 C C . ILE A 1 212 ? 8.337 -21.330 -12.602 1.00 82.62 212 ILE A C 1
ATOM 1631 O O . ILE A 1 212 ? 8.629 -20.528 -11.716 1.00 82.62 212 ILE A O 1
ATOM 1635 N N . SER A 1 213 ? 9.267 -21.874 -13.393 1.00 83.62 213 SER A N 1
ATOM 1636 C CA . SER A 1 213 ? 10.695 -21.548 -13.263 1.00 83.62 213 SER A CA 1
ATOM 1637 C C . SER A 1 213 ? 10.940 -20.053 -13.428 1.00 83.62 213 SER A C 1
ATOM 1639 O O . SER A 1 213 ? 11.558 -19.425 -12.576 1.00 83.62 213 SER A O 1
ATOM 1641 N N . ASN A 1 214 ? 10.359 -19.447 -14.461 1.00 82.94 214 ASN A N 1
ATOM 1642 C CA . ASN A 1 214 ? 10.491 -18.019 -14.688 1.00 82.94 214 ASN A CA 1
ATOM 1643 C C . ASN A 1 214 ? 9.836 -17.183 -13.566 1.00 82.94 214 ASN A C 1
ATOM 1645 O O . ASN A 1 214 ? 10.330 -16.107 -13.236 1.00 82.94 214 ASN A O 1
ATOM 1649 N N . PHE A 1 215 ? 8.743 -17.643 -12.949 1.00 82.50 215 PHE A N 1
ATOM 1650 C CA . PHE A 1 215 ? 8.180 -16.994 -11.759 1.00 82.50 215 PHE A CA 1
ATOM 1651 C C . PHE A 1 215 ? 9.170 -16.991 -10.587 1.00 82.50 215 PHE A C 1
ATOM 1653 O O . PHE A 1 215 ? 9.442 -15.928 -10.027 1.00 82.50 215 PHE A O 1
ATOM 1660 N N . VAL A 1 216 ? 9.753 -18.150 -10.271 1.00 83.75 216 VAL A N 1
ATOM 1661 C CA . VAL A 1 216 ? 10.741 -18.297 -9.191 1.00 83.75 216 VAL A CA 1
ATOM 1662 C C . VAL A 1 216 ? 11.980 -17.437 -9.456 1.00 83.75 216 VAL A C 1
ATOM 1664 O O . VAL A 1 216 ? 12.416 -16.712 -8.562 1.00 83.75 216 VAL A O 1
ATOM 1667 N N . ASP A 1 217 ? 12.486 -17.435 -10.689 1.00 84.38 217 ASP A N 1
ATOM 1668 C CA . ASP A 1 217 ? 13.678 -16.678 -11.086 1.00 84.38 217 ASP A CA 1
ATOM 1669 C C . ASP A 1 217 ? 13.520 -15.174 -10.880 1.00 84.38 217 ASP A C 1
ATOM 1671 O O . ASP A 1 217 ? 14.437 -14.510 -10.402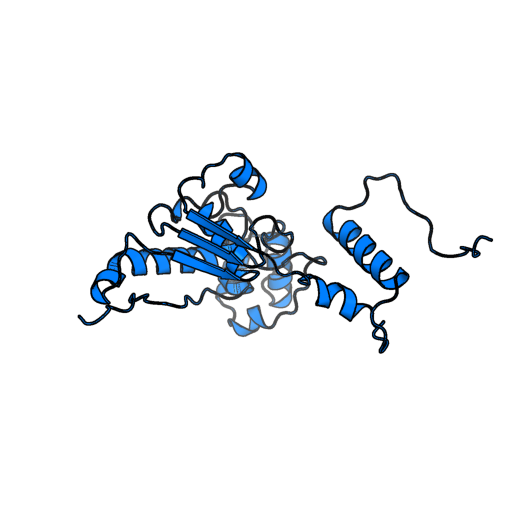 1.00 84.38 217 ASP A O 1
ATOM 1675 N N . ASN A 1 218 ? 12.353 -14.629 -11.231 1.00 82.00 218 ASN A N 1
ATOM 1676 C CA . ASN A 1 218 ? 12.099 -13.193 -11.122 1.00 82.00 218 ASN A CA 1
ATOM 1677 C C . ASN A 1 218 ? 11.847 -12.734 -9.678 1.00 82.00 218 ASN A C 1
ATOM 1679 O O . ASN A 1 218 ? 12.038 -11.553 -9.393 1.00 82.00 218 ASN A O 1
ATOM 1683 N N . LEU A 1 219 ? 11.383 -13.622 -8.793 1.00 80.06 219 LEU A N 1
ATOM 1684 C CA . LEU A 1 219 ? 11.062 -13.266 -7.408 1.00 80.06 219 LEU A CA 1
ATOM 1685 C C . LEU A 1 219 ? 12.197 -13.534 -6.430 1.00 80.06 219 LEU A C 1
ATOM 1687 O O . LEU A 1 219 ? 12.469 -12.699 -5.574 1.00 80.06 219 LEU A O 1
ATOM 1691 N N . TYR A 1 220 ? 12.838 -14.692 -6.543 1.00 77.69 220 TYR A N 1
ATOM 1692 C CA . TYR A 1 220 ? 13.806 -15.157 -5.552 1.00 77.69 220 TYR A CA 1
ATOM 1693 C C . TYR A 1 220 ? 15.237 -15.143 -6.090 1.00 77.69 220 TYR A C 1
ATOM 1695 O O . TYR A 1 220 ? 16.178 -15.032 -5.306 1.00 77.69 220 TYR A O 1
ATOM 1703 N N . GLY A 1 221 ? 15.401 -15.221 -7.417 1.00 65.88 221 GLY A N 1
ATOM 1704 C CA . GLY A 1 221 ? 16.684 -15.505 -8.052 1.00 65.88 221 GLY A CA 1
ATOM 1705 C C . GLY A 1 221 ? 17.195 -16.906 -7.691 1.00 65.88 221 GLY A C 1
ATOM 1706 O O . GLY A 1 221 ? 16.977 -17.415 -6.592 1.00 65.88 221 GLY A O 1
ATOM 1707 N N . TYR A 1 222 ? 17.904 -17.569 -8.604 1.00 50.72 222 TYR A N 1
ATOM 1708 C CA . TYR A 1 222 ? 18.696 -18.728 -8.192 1.00 50.72 222 TYR A CA 1
ATOM 1709 C C . TYR A 1 222 ? 19.894 -18.238 -7.367 1.00 50.72 222 TYR A C 1
ATOM 1711 O O . TYR A 1 222 ? 20.556 -17.285 -7.795 1.00 50.72 222 TYR A O 1
ATOM 1719 N N . PRO A 1 223 ? 20.234 -18.883 -6.234 1.00 45.47 223 PRO A N 1
ATOM 1720 C CA . PRO A 1 223 ? 21.531 -18.658 -5.611 1.00 45.47 223 PRO A CA 1
ATOM 1721 C C . PRO A 1 223 ? 22.620 -18.876 -6.669 1.00 45.47 223 PRO A C 1
ATOM 1723 O O . PRO A 1 223 ? 22.556 -19.833 -7.447 1.00 45.47 223 PRO A O 1
ATOM 1726 N N . GLU A 1 224 ? 23.578 -17.949 -6.752 1.00 39.12 224 GLU A N 1
ATOM 1727 C CA . GLU A 1 224 ? 24.651 -17.971 -7.750 1.00 39.12 224 GLU A CA 1
ATOM 1728 C C . GLU A 1 224 ? 25.329 -19.353 -7.783 1.00 39.12 224 GLU A C 1
ATOM 1730 O O . GLU A 1 224 ? 26.081 -19.712 -6.879 1.00 39.12 224 GLU A O 1
ATOM 1735 N N . GLY A 1 225 ? 25.050 -20.157 -8.816 1.00 41.72 225 GLY A N 1
ATOM 1736 C CA . GLY A 1 225 ? 25.641 -21.494 -8.940 1.00 41.72 225 GLY A CA 1
ATOM 1737 C C . GLY A 1 225 ? 24.930 -22.458 -9.886 1.00 41.72 225 GLY A C 1
ATOM 1738 O O . GLY A 1 225 ? 25.600 -23.256 -10.534 1.00 41.72 225 GLY A O 1
ATOM 1739 N N . GLU A 1 226 ? 23.610 -22.356 -10.057 1.00 43.34 226 GLU A N 1
ATOM 1740 C CA . GLU A 1 226 ? 22.849 -23.290 -10.904 1.00 43.34 226 GLU A CA 1
ATOM 1741 C C . GLU A 1 226 ? 22.232 -22.602 -12.128 1.00 43.34 226 GLU A C 1
ATOM 1743 O O . GLU A 1 226 ? 21.021 -22.481 -12.277 1.00 43.34 226 GLU A O 1
ATOM 1748 N N . ARG A 1 227 ? 23.077 -22.181 -13.077 1.00 36.75 227 ARG A N 1
ATOM 1749 C CA . ARG A 1 227 ? 22.605 -21.958 -14.452 1.00 36.75 227 ARG A CA 1
ATOM 1750 C C . ARG A 1 227 ? 22.313 -23.321 -15.083 1.00 36.75 227 ARG A C 1
ATOM 1752 O O . ARG A 1 227 ? 23.228 -23.957 -15.606 1.00 36.75 227 ARG A O 1
ATOM 1759 N N . LYS A 1 228 ? 21.057 -23.779 -15.057 1.00 37.38 228 LYS A N 1
ATOM 1760 C CA . LYS A 1 228 ? 20.637 -24.881 -15.936 1.00 37.38 228 LYS A CA 1
ATOM 1761 C C . LYS A 1 228 ? 20.735 -24.412 -17.388 1.00 37.38 228 LYS A C 1
ATOM 1763 O O . LYS A 1 228 ? 20.243 -23.348 -17.754 1.00 37.38 228 LYS A O 1
ATOM 1768 N N . ALA A 1 229 ? 21.466 -25.194 -18.177 1.00 35.28 229 ALA A N 1
ATOM 1769 C CA . ALA A 1 229 ? 21.731 -24.953 -19.585 1.00 35.28 229 ALA A CA 1
ATOM 1770 C C . ALA A 1 229 ? 20.432 -24.794 -20.394 1.00 35.28 229 ALA A C 1
ATOM 1772 O O . ALA A 1 229 ? 19.408 -25.395 -20.071 1.00 35.28 229 ALA A O 1
ATOM 1773 N N . SER A 1 230 ? 20.504 -23.991 -21.461 1.00 31.28 230 SER A N 1
ATOM 1774 C CA . SER A 1 230 ? 19.417 -23.774 -22.420 1.00 31.28 230 SER A CA 1
ATOM 1775 C C . SER A 1 230 ? 18.815 -25.095 -22.915 1.00 31.28 230 SER A C 1
ATOM 1777 O O . SER A 1 230 ? 19.581 -26.039 -23.134 1.00 31.28 230 SER A O 1
ATOM 1779 N N . PRO A 1 231 ? 17.504 -25.162 -23.205 1.00 36.09 231 PRO A N 1
ATOM 1780 C CA . PRO A 1 231 ? 16.875 -26.356 -23.747 1.00 36.09 231 PRO A CA 1
ATOM 1781 C C . PRO A 1 231 ? 17.243 -26.504 -25.230 1.00 36.09 231 PRO A C 1
ATOM 1783 O O . PRO A 1 231 ? 16.497 -26.136 -26.130 1.00 36.09 231 PRO A O 1
ATOM 1786 N N . ALA A 1 232 ? 18.428 -27.042 -25.487 1.00 36.66 232 ALA A N 1
ATOM 1787 C CA . ALA A 1 232 ? 18.754 -27.712 -26.730 1.00 36.66 232 ALA A CA 1
ATOM 1788 C C . ALA A 1 232 ? 19.242 -29.112 -26.346 1.00 36.66 232 ALA A C 1
ATOM 1790 O O . ALA A 1 232 ? 20.122 -29.243 -25.505 1.00 36.66 232 ALA A O 1
ATOM 1791 N N . SER A 1 233 ? 18.620 -30.126 -26.949 1.00 37.69 233 SER A N 1
ATOM 1792 C CA . SER A 1 233 ? 18.813 -31.570 -26.747 1.00 37.69 233 SER A CA 1
ATOM 1793 C C . SER A 1 233 ? 18.340 -32.153 -25.408 1.00 37.69 233 SER A C 1
ATOM 1795 O O . SER A 1 233 ? 19.118 -32.336 -24.477 1.00 37.69 233 SER A O 1
ATOM 1797 N N . ALA A 1 234 ? 17.072 -32.559 -25.362 1.00 32.22 234 ALA A N 1
ATOM 1798 C CA . ALA A 1 234 ? 16.654 -33.706 -24.562 1.00 32.22 234 ALA A CA 1
ATOM 1799 C C . ALA A 1 234 ? 16.012 -34.719 -25.521 1.00 32.22 234 ALA A C 1
ATOM 1801 O O . ALA A 1 234 ? 14.895 -34.520 -25.996 1.00 32.22 234 ALA A O 1
ATOM 1802 N N . GLU A 1 235 ? 16.767 -35.759 -25.878 1.00 26.17 235 GLU A N 1
ATOM 1803 C CA . GLU A 1 235 ? 16.219 -36.959 -26.514 1.00 26.17 235 GLU A CA 1
ATOM 1804 C C . GLU A 1 235 ? 15.286 -37.688 -25.528 1.00 26.17 235 GLU A C 1
ATOM 1806 O O . GLU A 1 235 ? 15.553 -37.696 -24.323 1.00 26.17 235 GLU A O 1
ATOM 1811 N N . PRO A 1 236 ? 14.204 -38.324 -26.005 1.00 29.53 236 PRO A N 1
ATOM 1812 C CA . PRO A 1 236 ? 13.312 -39.091 -25.148 1.00 29.53 236 PRO A CA 1
ATOM 1813 C C . PRO A 1 236 ? 13.945 -40.439 -24.774 1.00 29.53 236 PRO A C 1
ATOM 1815 O O . PRO A 1 236 ? 14.291 -41.242 -25.644 1.00 29.53 236 PRO A O 1
ATOM 1818 N N . CYS A 1 237 ? 14.067 -40.706 -23.473 1.00 24.94 237 CYS A N 1
ATOM 1819 C CA . CYS A 1 237 ? 14.506 -42.003 -22.959 1.00 24.94 237 CYS A CA 1
ATOM 1820 C C . CYS A 1 237 ? 13.501 -43.119 -23.305 1.00 24.94 237 CYS A C 1
ATOM 1822 O O . CYS A 1 237 ? 12.298 -42.976 -23.074 1.00 24.94 237 CYS A O 1
ATOM 1824 N N . ARG A 1 238 ? 14.032 -44.236 -23.822 1.00 28.80 238 ARG A N 1
ATOM 1825 C CA . ARG A 1 238 ? 13.452 -45.585 -23.712 1.00 28.80 238 ARG A CA 1
ATOM 1826 C C . ARG A 1 238 ? 13.827 -46.211 -22.376 1.00 28.80 238 ARG A C 1
ATOM 1828 O O . ARG A 1 238 ? 14.939 -45.901 -21.895 1.00 28.80 238 ARG A O 1
#

Secondary structure (DSSP, 8-state):
-------PPP-PPP---HHHHH---SSTT----HHHHHHHHHHHHHHHHGGGGT--GGG-EEEEETHHHHHHHHHHT-GGGTTT-SEEEEES--TTSTTTS-S-HHHHHHHHHHHTT---SSHHHHHHHHHTS-HHHHHS---PPSTT--SSS----SSSS-S-HHHHHHHTTTTTSEEEEE--TTTTHHHHHTTS--BTTB--HHHHHHHHHHHHHHHT---TT--PPPS---PPP-

Organism: Conger conger (NCBI:txid82655)

InterPro domains:
  IPR002018 Carboxylesterase, type B [PF00135] (20-225)
  IPR029058 Alpha/Beta hydrolase fold [G3DSA:3.40.50.1820] (13-236)
  IPR029058 Alpha/Beta hydrolase fold [SSF53474] (19-196)
  IPR051093 Neuroligin and Bile salt-activated lipase [PTHR43903] (21-226)

Foldseek 3Di:
DDDDDDDDDDDDFDFDDFCVQAQDQLDPLRLGRNRLVSVLVVLVCCLVCVVVVVDDQAADEQEDEALSLLSQQLLLLFPSNPSSHAAYEREHYHVPFQAAEDAPNNVLLCVLLVQLVLDDPDSNSSSVVVVPDDVCSRVVDDGDDQPRYGRGHHYCSCHSNNDRSVVSVVVCPSVRHHYHYDYDPPPCVVLLVVLVPDDVVDGDPVSVVVSVVVVCCRRPNDDPDDPDDDPDDDDDDD

Radius of gyration: 22.09 Å; Cα contacts (8 Å, |Δi|>4): 326; chains: 1; bounding box: 68×67×46 Å

Nearest PDB structures (foldseek):
  3be8-assembly1_A  TM=9.655E-01  e=1.847E-29  Homo sapiens
  3be8-assembly1_B  TM=9.671E-01  e=3.701E-29  Homo sapiens
  7cee-assembly1_B  TM=9.719E-01  e=2.977E-28  Mus musculus
  5v5v-assembly3_E  TM=9.583E-01  e=9.349E-29  Rattus norvegicus
  2xb6-assembly1_A  TM=9.672E-01  e=1.692E-27  Homo sapiens

Sequence (238 aa):
MVEKEPWTAAKQIQAGLQTQGFLSTGDQSAKGNYGLLDQIQALRWLNENIGHFGGDPERITIFGSGAGASCVNLLILSHHSEGLFQRAIAQSGSAISSWSVNYQPLKYTQILARKVGCSFSETVDLVECLRRKNFRELVDQDIQPARYHIAFGPVVDGDVVPDDPEILMQQGEFLNYDILIGVNQGEGLKFVDDSGSESEEGISAAAFDYTISNFVDNLYGYPEGERKASPASAEPCR

Mean predicted aligned error: 9.43 Å

Solvent-accessible surface area (backbone atoms only — not comparable to full-atom values): 14062 Å² total; per-residue (Å²): 138,79,85,77,77,84,87,76,85,85,81,88,84,87,53,53,60,46,62,80,9,14,48,18,56,78,43,89,67,32,56,36,36,48,24,57,52,46,48,44,50,51,34,49,50,41,43,76,46,31,54,84,76,76,42,56,44,88,68,31,67,49,70,26,51,36,73,42,3,13,48,50,44,44,44,58,66,12,75,85,38,67,82,40,49,44,30,40,35,25,35,53,40,38,42,75,42,67,54,38,44,24,92,56,30,38,62,41,45,52,53,52,26,53,77,66,72,30,76,57,90,50,60,56,60,24,49,55,45,54,71,72,49,57,70,62,70,63,65,74,54,91,71,83,46,62,78,73,41,41,50,41,36,41,40,74,60,61,58,68,30,56,54,59,54,63,60,51,61,73,70,50,84,54,76,83,49,55,74,48,75,51,71,66,98,64,79,62,52,69,66,59,56,77,66,78,51,85,44,103,87,46,75,50,71,70,58,50,51,50,45,52,52,53,49,48,45,66,73,70,48,73,71,94,83,73,81,77,75,75,100,70,89,82,80,85,85,129